Protein AF-A0A5E7CAQ9-F1 (afdb_monomer)

Sequence (188 aa):
MKFDLDNFKKPAPTADTTSPYQTSVAQKLHAKILKEYQQISLVILKRSVLTTKERQIVARQIALSCGVSPSTLTPRRQPGLVALIDTLNDDLELQWKSTSAKKSHSGRKNTKKELMEENTLLKTENERLSNLQLAGAMTAAIESMLTEEARLQASTIRQLKSEISRLNKVIDNQAELQQRMLYNINKP

pLDDT: mean 85.69, std 11.89, range [47.34, 97.19]

Secondary structure (DSSP, 8-state):
----GGG--PPP-------S--SHHHHHHHHHHHHHHHHHHHHHHTT----GGGSS--HHHHHHHTT--GGGSSTTT-HHHHHHHHHHHHHHHHHHHHHHHTT--TTPPPPHHHHHHHHHHHHHHHHHHHHHHHHHHHHHHHHHHHHHHHHHHHHHHHHHHHHHHHHHHHHHHHHHHHHHHHHHHT--

Foldseek 3Di:
DDDDPVPDDDPDPDPPDVDPDPDPLVVQLQVLLVVLLVVLLVVLVVVDDDDLVSLADDLCVSCVVSVHHSVCSDCVNCVPSVVVRVVSSVVSVLSNVLSVLVPPPPPDDDDPVSVVVVVVSVVVVVVVVVVVVVVVVVVVVVVVVVVVVVVVVVVVVVVVVVVVVVVVVVVVVVVVVVVVVVVVVPDD

Solvent-accessible surface area (backbone atoms only — not comparable to full-atom values): 10994 Å² total; per-residue (Å²): 135,88,83,64,72,93,75,63,73,75,76,74,82,74,74,88,62,92,50,96,49,86,47,73,66,51,42,54,52,50,57,49,52,55,52,50,53,54,52,40,50,53,44,49,75,70,64,58,93,68,54,77,72,66,56,42,78,51,56,58,58,54,24,52,77,71,77,40,62,47,79,60,60,29,64,90,71,31,42,71,62,44,54,49,44,53,55,51,33,55,50,39,50,50,53,43,50,59,57,56,58,74,62,62,59,90,88,66,81,77,51,76,66,55,51,51,54,51,50,52,54,53,48,55,49,50,52,51,52,52,52,51,51,51,51,52,54,51,51,52,50,52,53,52,51,53,55,52,51,52,51,51,52,55,49,52,54,51,50,52,53,53,48,52,55,52,50,51,54,52,51,54,54,51,52,52,51,51,52,52,51,52,52,64,70,70,55,130

Structure (mmCIF, N/CA/C/O backbone):
data_AF-A0A5E7CAQ9-F1
#
_entry.id   AF-A0A5E7CAQ9-F1
#
loop_
_atom_site.group_PDB
_atom_site.id
_atom_site.type_symbol
_atom_site.label_atom_id
_atom_site.label_alt_id
_atom_site.label_comp_id
_atom_site.label_asym_id
_atom_site.label_entity_id
_atom_site.label_seq_id
_atom_site.pdbx_PDB_ins_code
_atom_site.Cartn_x
_atom_site.Cartn_y
_atom_site.Cartn_z
_atom_site.occupancy
_atom_site.B_iso_or_equiv
_atom_site.auth_seq_id
_atom_site.auth_comp_id
_atom_site.auth_asym_id
_atom_site.auth_atom_id
_atom_site.pdbx_PDB_model_num
ATOM 1 N N . MET A 1 1 ? 42.697 -25.731 5.115 1.00 48.44 1 MET A N 1
ATOM 2 C CA . MET A 1 1 ? 41.919 -25.697 3.858 1.00 48.44 1 MET A CA 1
ATOM 3 C C . MET A 1 1 ? 42.209 -24.373 3.172 1.00 48.44 1 MET A C 1
ATOM 5 O O . MET A 1 1 ? 42.022 -23.346 3.812 1.00 48.44 1 MET A O 1
ATOM 9 N N . LYS A 1 2 ? 42.770 -24.391 1.956 1.00 54.34 2 LYS A N 1
ATOM 10 C CA . LYS A 1 2 ? 43.055 -23.172 1.184 1.00 54.34 2 LYS A CA 1
ATOM 11 C C . LYS A 1 2 ? 41.769 -22.751 0.477 1.00 54.34 2 LYS A C 1
ATOM 13 O O . LYS A 1 2 ? 41.154 -23.566 -0.198 1.00 54.34 2 LYS A O 1
ATOM 18 N N . PHE A 1 3 ? 41.334 -21.524 0.723 1.00 66.06 3 PHE A N 1
ATOM 19 C CA . PHE A 1 3 ? 40.180 -20.933 0.060 1.00 66.06 3 PHE A CA 1
ATOM 20 C C . PHE A 1 3 ? 40.646 -20.371 -1.288 1.00 66.06 3 PHE A C 1
ATOM 22 O O . PHE A 1 3 ? 41.476 -19.464 -1.302 1.00 66.06 3 PHE A O 1
ATOM 29 N N . ASP A 1 4 ? 40.156 -20.934 -2.395 1.00 76.44 4 ASP A N 1
ATOM 30 C CA . ASP A 1 4 ? 40.477 -20.474 -3.751 1.00 76.44 4 ASP A CA 1
ATOM 31 C C . ASP A 1 4 ? 39.573 -19.307 -4.154 1.00 76.44 4 ASP A C 1
ATOM 33 O O . ASP A 1 4 ? 38.360 -19.458 -4.319 1.00 76.44 4 ASP A O 1
ATOM 37 N N . LEU A 1 5 ? 40.188 -18.139 -4.341 1.00 68.00 5 LEU A N 1
ATOM 38 C CA . LEU A 1 5 ? 39.525 -16.916 -4.802 1.00 68.00 5 LEU A CA 1
ATOM 39 C C . LEU A 1 5 ? 39.016 -17.035 -6.246 1.00 68.00 5 LEU A C 1
ATOM 41 O O . LEU A 1 5 ? 37.993 -16.438 -6.575 1.00 68.00 5 LEU A O 1
ATOM 45 N N . ASP A 1 6 ? 39.664 -17.856 -7.075 1.00 75.44 6 ASP A N 1
ATOM 46 C CA . ASP A 1 6 ? 39.315 -18.020 -8.493 1.00 75.44 6 ASP A CA 1
ATOM 47 C C . ASP A 1 6 ? 37.977 -18.746 -8.705 1.00 75.44 6 ASP A C 1
ATOM 49 O O . ASP A 1 6 ? 37.323 -18.574 -9.733 1.00 75.44 6 ASP A O 1
ATOM 53 N N . ASN A 1 7 ? 37.513 -19.502 -7.704 1.00 70.19 7 ASN A N 1
ATOM 54 C CA . ASN A 1 7 ? 36.204 -20.161 -7.715 1.00 70.19 7 ASN A CA 1
ATOM 55 C C . ASN A 1 7 ? 35.115 -19.367 -6.978 1.00 70.19 7 ASN A C 1
ATOM 57 O O . ASN A 1 7 ? 33.972 -19.828 -6.871 1.00 70.19 7 ASN A O 1
ATOM 61 N N . PHE A 1 8 ? 35.424 -18.166 -6.480 1.00 73.12 8 PHE A N 1
ATOM 62 C CA . PHE A 1 8 ? 34.445 -17.328 -5.801 1.00 73.12 8 PHE A CA 1
ATOM 63 C C . PHE A 1 8 ? 33.520 -16.642 -6.815 1.00 73.12 8 PHE A C 1
ATOM 65 O O . PHE A 1 8 ? 33.748 -15.519 -7.267 1.00 73.12 8 PHE A O 1
ATOM 72 N N . LYS A 1 9 ? 32.424 -17.317 -7.173 1.00 73.62 9 LYS A N 1
ATOM 73 C CA . LYS A 1 9 ? 31.344 -16.699 -7.948 1.00 73.62 9 LYS A CA 1
ATOM 74 C C . LYS A 1 9 ? 30.605 -15.698 -7.064 1.00 73.62 9 LYS A C 1
ATOM 76 O O . LYS A 1 9 ? 29.915 -16.090 -6.124 1.00 73.62 9 LYS A O 1
ATOM 81 N N . LYS A 1 10 ? 30.721 -14.403 -7.383 1.00 67.94 10 LYS A N 1
ATOM 82 C CA . LYS A 1 10 ? 29.849 -13.378 -6.793 1.00 67.94 10 LYS A CA 1
ATOM 83 C C . LYS A 1 10 ? 28.390 -13.778 -7.063 1.00 67.94 10 LYS A C 1
ATOM 85 O O . LYS A 1 10 ? 28.072 -14.081 -8.217 1.00 67.94 10 LYS A O 1
ATOM 90 N N . PRO A 1 11 ? 27.511 -13.814 -6.044 1.00 70.50 11 PRO A N 1
ATOM 91 C CA . PRO A 1 11 ? 26.095 -14.052 -6.281 1.00 70.50 11 PRO A CA 1
ATOM 92 C C . PRO A 1 11 ? 25.572 -12.973 -7.231 1.00 70.50 11 PRO A C 1
ATOM 94 O O . PRO A 1 11 ? 25.958 -11.806 -7.119 1.00 70.50 11 PRO A O 1
ATOM 97 N N . ALA A 1 12 ? 24.747 -13.381 -8.196 1.00 65.50 12 ALA A N 1
ATOM 98 C CA . ALA A 1 12 ? 24.152 -12.462 -9.156 1.00 65.50 12 ALA A CA 1
ATOM 99 C C . ALA A 1 12 ? 23.441 -11.319 -8.407 1.00 65.50 12 ALA A C 1
ATOM 101 O O . ALA A 1 12 ? 22.810 -11.588 -7.378 1.00 65.50 12 ALA A O 1
ATOM 102 N N . PRO A 1 13 ? 23.541 -10.065 -8.886 1.00 57.78 13 PRO A N 1
ATOM 103 C CA . PRO A 1 13 ? 22.819 -8.955 -8.286 1.00 57.78 13 PRO A CA 1
ATOM 104 C C . PRO A 1 13 ? 21.330 -9.300 -8.301 1.00 57.78 13 PRO A C 1
ATOM 106 O O . PRO A 1 13 ? 20.736 -9.522 -9.357 1.00 57.78 13 PRO A O 1
ATOM 109 N N . THR A 1 14 ? 20.749 -9.446 -7.112 1.00 58.47 14 THR A N 1
ATOM 110 C CA . THR A 1 14 ? 19.320 -9.697 -6.944 1.00 58.47 14 THR A CA 1
ATOM 111 C C . THR A 1 14 ? 18.569 -8.541 -7.581 1.00 58.47 14 THR A C 1
ATOM 113 O O . THR A 1 14 ? 18.800 -7.399 -7.192 1.00 58.47 14 THR A O 1
ATOM 116 N N . ALA A 1 15 ? 17.718 -8.851 -8.564 1.00 53.09 15 ALA A N 1
ATOM 117 C CA . ALA A 1 15 ? 16.888 -7.888 -9.276 1.00 53.09 15 ALA A CA 1
ATOM 118 C C . ALA A 1 15 ? 16.257 -6.894 -8.295 1.00 53.09 15 ALA A C 1
ATOM 120 O O . ALA A 1 15 ? 15.712 -7.323 -7.272 1.00 53.09 15 ALA A O 1
ATOM 121 N N . ASP A 1 16 ? 16.360 -5.602 -8.620 1.00 47.34 16 ASP A N 1
ATOM 122 C CA . ASP A 1 16 ? 15.828 -4.477 -7.855 1.00 47.34 16 ASP A CA 1
ATOM 123 C C . ASP A 1 16 ? 14.366 -4.732 -7.490 1.00 47.34 16 ASP A C 1
ATOM 125 O O . ASP A 1 16 ? 13.428 -4.460 -8.237 1.00 47.34 16 ASP A O 1
ATOM 129 N N . THR A 1 17 ? 14.172 -5.323 -6.317 1.00 48.81 17 THR A N 1
ATOM 130 C CA . THR A 1 17 ? 12.857 -5.498 -5.737 1.00 48.81 17 THR A CA 1
ATOM 131 C C . THR A 1 17 ? 12.604 -4.181 -5.032 1.00 48.81 17 THR A C 1
ATOM 133 O O . THR A 1 17 ? 13.261 -3.883 -4.040 1.00 48.81 17 THR A O 1
ATOM 136 N N . THR A 1 18 ? 11.647 -3.397 -5.519 1.00 57.62 18 THR A N 1
ATOM 137 C CA . THR A 1 18 ? 11.121 -2.145 -4.931 1.00 57.62 18 THR A CA 1
ATOM 138 C C . THR A 1 18 ? 10.543 -2.310 -3.512 1.00 57.62 18 THR A C 1
ATOM 140 O O . THR A 1 18 ? 9.814 -1.457 -3.013 1.00 57.62 18 THR A O 1
ATOM 143 N N . SER A 1 19 ? 10.858 -3.413 -2.831 1.00 56.16 19 SER A N 1
ATOM 144 C CA . SER A 1 19 ? 10.516 -3.670 -1.444 1.00 56.16 19 SER A CA 1
ATOM 145 C C . SER A 1 19 ? 11.516 -2.948 -0.533 1.00 56.16 19 SER A C 1
ATOM 147 O O . SER A 1 19 ? 12.716 -3.215 -0.624 1.00 56.16 19 SER A O 1
ATOM 149 N N . PRO A 1 20 ? 11.051 -2.133 0.432 1.00 64.25 20 PRO A N 1
ATOM 150 C CA . PRO A 1 20 ? 11.920 -1.533 1.449 1.00 64.25 20 PRO A CA 1
ATOM 151 C C . PRO A 1 20 ? 12.627 -2.587 2.326 1.00 64.25 20 PRO A C 1
ATOM 153 O O . PRO A 1 20 ? 13.557 -2.273 3.066 1.00 64.25 20 PRO A O 1
ATOM 156 N N . TYR A 1 21 ? 12.218 -3.857 2.230 1.00 74.50 21 TYR A N 1
ATOM 157 C CA . TYR A 1 21 ? 12.845 -4.998 2.886 1.00 74.50 21 TYR A CA 1
ATOM 158 C C . TYR A 1 21 ? 13.754 -5.755 1.908 1.00 74.50 21 TYR A C 1
ATOM 160 O O . TYR A 1 21 ? 13.269 -6.455 1.015 1.00 74.50 21 TYR A O 1
ATOM 168 N N . GLN A 1 22 ? 15.070 -5.632 2.106 1.00 73.19 22 GLN A N 1
ATOM 169 C CA . GLN A 1 22 ? 16.099 -6.217 1.231 1.00 73.19 22 GLN A CA 1
ATOM 170 C C . GLN A 1 22 ? 16.382 -7.704 1.503 1.00 73.19 22 GLN A C 1
ATOM 172 O O . GLN A 1 22 ? 16.918 -8.403 0.650 1.00 73.19 22 GLN A O 1
ATOM 177 N N . THR A 1 23 ? 16.035 -8.217 2.688 1.00 83.00 23 THR A N 1
ATOM 178 C CA . THR A 1 23 ? 16.287 -9.627 3.028 1.00 83.00 23 THR A CA 1
ATOM 179 C C . THR A 1 23 ? 15.073 -10.496 2.719 1.00 83.00 23 THR A C 1
ATOM 181 O O . THR A 1 23 ? 13.941 -10.126 3.033 1.00 83.00 23 THR A O 1
ATOM 184 N N . SER A 1 24 ? 15.308 -11.701 2.185 1.00 84.56 24 SER A N 1
ATOM 185 C CA . SER A 1 24 ? 14.252 -12.695 1.918 1.00 84.56 24 SER A CA 1
ATOM 186 C C . SER A 1 24 ? 13.385 -12.976 3.156 1.00 84.56 24 SER A C 1
ATOM 188 O O . SER A 1 24 ? 12.163 -13.089 3.068 1.00 84.56 24 SER A O 1
ATOM 190 N N . VAL A 1 25 ? 14.005 -13.006 4.341 1.00 86.94 25 VAL A N 1
ATOM 191 C CA . VAL A 1 25 ? 13.301 -13.198 5.615 1.00 86.94 25 VAL A CA 1
ATOM 192 C C . VAL A 1 25 ? 12.369 -12.025 5.922 1.00 86.94 25 VAL A C 1
ATOM 194 O O . VAL A 1 25 ? 11.216 -12.249 6.287 1.00 86.94 25 VAL A O 1
ATOM 197 N N . ALA A 1 26 ? 12.833 -10.784 5.758 1.00 86.94 26 ALA A N 1
ATOM 198 C CA . ALA A 1 26 ? 12.010 -9.607 6.016 1.00 86.94 26 ALA A CA 1
ATOM 199 C C . ALA A 1 26 ? 10.852 -9.485 5.013 1.00 86.94 26 ALA A C 1
ATOM 201 O O . ALA A 1 26 ? 9.738 -9.172 5.421 1.00 86.94 26 ALA A O 1
ATOM 202 N N . GLN A 1 27 ? 11.067 -9.835 3.741 1.00 88.62 27 GLN A N 1
ATOM 203 C CA . GLN A 1 27 ? 9.995 -9.910 2.739 1.00 88.62 27 GLN A CA 1
ATOM 204 C C . GLN A 1 27 ? 8.936 -10.958 3.110 1.00 88.62 27 GLN A C 1
ATOM 206 O O . GLN A 1 27 ? 7.737 -10.682 3.049 1.00 88.62 27 GLN A O 1
ATOM 211 N N . LYS A 1 28 ? 9.364 -12.146 3.565 1.00 90.62 28 LYS A N 1
ATOM 212 C CA . LYS A 1 28 ? 8.455 -13.206 4.029 1.00 90.62 28 LYS A CA 1
ATOM 213 C C . LYS A 1 28 ? 7.633 -12.761 5.243 1.00 90.62 28 LYS A C 1
ATOM 215 O O . LYS A 1 28 ? 6.427 -13.000 5.288 1.00 90.62 28 LYS A O 1
ATOM 220 N N . LEU A 1 29 ? 8.272 -12.104 6.214 1.00 91.50 29 LEU A N 1
ATOM 221 C CA . LEU A 1 29 ? 7.597 -11.551 7.392 1.00 91.50 29 LEU A CA 1
ATOM 222 C C . LEU A 1 29 ? 6.590 -10.467 6.994 1.00 91.50 29 LEU A C 1
ATOM 224 O O . LEU A 1 29 ? 5.444 -10.529 7.427 1.00 91.50 29 LEU A O 1
ATOM 228 N N . HIS A 1 30 ? 6.983 -9.537 6.124 1.00 92.94 30 HIS A N 1
ATOM 229 C CA . HIS A 1 30 ? 6.116 -8.479 5.613 1.00 92.94 30 HIS A CA 1
ATOM 230 C C . HIS A 1 30 ? 4.853 -9.035 4.938 1.00 92.94 30 HIS A C 1
ATOM 232 O O . HIS A 1 30 ? 3.737 -8.684 5.316 1.00 92.94 30 HIS A O 1
ATOM 238 N N . ALA A 1 31 ? 5.013 -9.968 3.995 1.00 91.12 31 ALA A N 1
ATOM 239 C CA . ALA A 1 31 ? 3.884 -10.588 3.304 1.00 91.12 31 ALA A CA 1
ATOM 240 C C . ALA A 1 31 ? 2.929 -11.298 4.279 1.00 91.12 31 ALA A C 1
ATOM 242 O O . ALA A 1 31 ? 1.707 -11.236 4.125 1.00 91.12 31 ALA A O 1
ATOM 243 N N . LYS A 1 32 ? 3.475 -11.951 5.312 1.00 93.44 32 LYS A N 1
ATOM 244 C CA . LYS A 1 32 ? 2.670 -12.620 6.337 1.00 93.44 32 LYS A CA 1
ATOM 245 C C . LYS A 1 32 ? 1.911 -11.626 7.222 1.00 93.44 32 LYS A C 1
ATOM 247 O O . LYS A 1 32 ? 0.750 -11.892 7.515 1.00 93.44 32 LYS A O 1
ATOM 252 N N . ILE A 1 33 ? 2.519 -10.495 7.594 1.00 94.19 33 ILE A N 1
ATOM 253 C CA . ILE A 1 33 ? 1.859 -9.415 8.352 1.00 94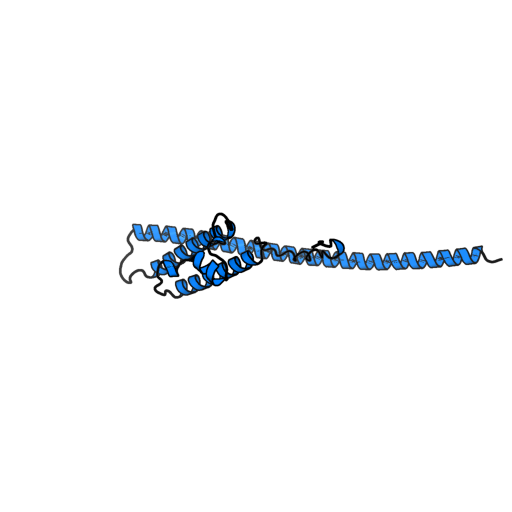.19 33 ILE A CA 1
ATOM 254 C C . ILE A 1 33 ? 0.640 -8.894 7.585 1.00 94.19 33 ILE A C 1
ATOM 256 O O . ILE A 1 33 ? -0.455 -8.857 8.139 1.00 94.19 33 ILE A O 1
ATOM 260 N N . LEU A 1 34 ? 0.804 -8.574 6.296 1.00 93.50 34 LEU A N 1
ATOM 261 C CA . LEU A 1 34 ? -0.299 -8.087 5.460 1.00 93.50 34 LEU A CA 1
ATOM 262 C C . LEU A 1 34 ? -1.424 -9.119 5.318 1.00 93.50 34 LEU A C 1
ATOM 264 O O . LEU A 1 34 ? -2.602 -8.772 5.386 1.00 93.50 34 LEU A O 1
ATOM 268 N N . LYS A 1 35 ? -1.071 -10.399 5.158 1.00 93.25 35 LYS A N 1
ATOM 269 C CA . LYS A 1 35 ? -2.056 -11.484 5.084 1.00 93.25 35 LYS A CA 1
ATOM 270 C C . LYS A 1 35 ? -2.850 -11.624 6.385 1.00 93.25 35 LYS A C 1
ATOM 272 O O . LYS A 1 35 ? -4.063 -11.806 6.332 1.00 93.25 35 LYS A O 1
ATOM 277 N N . GLU A 1 36 ? -2.183 -11.546 7.534 1.00 93.31 36 GLU A N 1
ATOM 278 C CA . GLU A 1 36 ? -2.844 -11.634 8.840 1.00 93.31 36 GLU A CA 1
ATOM 279 C C . GLU A 1 36 ? -3.782 -10.441 9.065 1.00 93.31 36 GLU A C 1
ATOM 281 O O . GLU A 1 36 ? -4.932 -10.625 9.452 1.00 93.31 36 GLU A O 1
ATOM 286 N N . TYR A 1 37 ? -3.328 -9.231 8.726 1.00 94.06 37 TYR A N 1
ATOM 287 C CA . TYR A 1 37 ? -4.144 -8.019 8.776 1.00 94.06 37 TYR A CA 1
ATOM 288 C C . TYR A 1 37 ? -5.441 -8.165 7.966 1.00 94.06 37 TYR A C 1
ATOM 290 O O . TYR A 1 37 ? -6.530 -7.926 8.488 1.00 94.06 37 TYR A O 1
ATO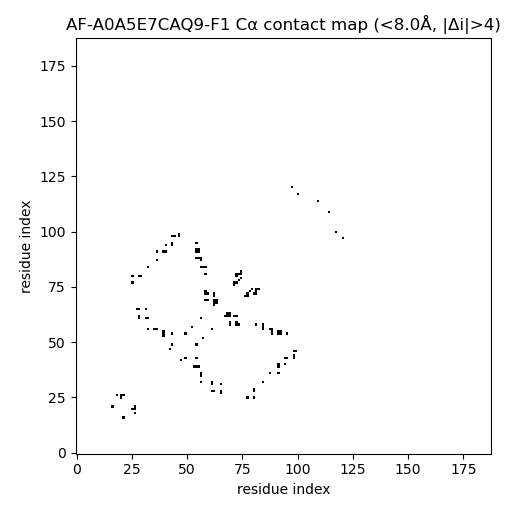M 298 N N . GLN A 1 38 ? -5.346 -8.630 6.715 1.00 92.25 38 GLN A N 1
ATOM 299 C CA . GLN A 1 38 ? -6.520 -8.861 5.867 1.00 92.25 38 GLN A CA 1
ATOM 300 C C . GLN A 1 38 ? -7.478 -9.888 6.481 1.00 92.25 38 GLN A C 1
ATOM 302 O O . GLN A 1 38 ? -8.693 -9.699 6.450 1.00 92.25 38 GLN A O 1
ATOM 307 N N . GLN A 1 39 ? -6.948 -10.970 7.055 1.00 91.56 39 GLN A N 1
ATOM 308 C CA . GLN A 1 39 ? -7.765 -11.997 7.700 1.00 91.56 39 GLN A CA 1
ATOM 309 C C . GLN A 1 39 ? -8.522 -11.440 8.907 1.00 91.56 39 GLN A C 1
ATOM 311 O O . GLN A 1 39 ? -9.736 -11.623 8.985 1.00 91.56 39 GLN A O 1
ATOM 316 N N . ILE A 1 40 ? -7.843 -10.726 9.808 1.00 91.00 40 ILE A N 1
ATOM 317 C CA . ILE A 1 40 ? -8.481 -10.140 10.993 1.00 91.00 40 ILE A CA 1
ATOM 318 C C . ILE A 1 40 ? -9.515 -9.091 10.572 1.00 91.00 40 ILE A C 1
ATOM 320 O O . ILE A 1 40 ? -10.652 -9.141 11.042 1.00 91.00 40 ILE A O 1
ATOM 324 N N . SER A 1 41 ? -9.176 -8.205 9.630 1.00 90.56 41 SER A N 1
ATOM 325 C CA . SER A 1 41 ? -10.097 -7.186 9.109 1.00 90.56 41 SER A CA 1
ATOM 326 C C . SER A 1 41 ? -11.387 -7.811 8.558 1.00 90.56 41 SER A C 1
ATOM 328 O O . SER A 1 41 ? -12.491 -7.391 8.912 1.00 90.56 41 SER A O 1
ATOM 330 N N . LEU A 1 42 ? -11.287 -8.903 7.789 1.00 88.56 42 LEU A N 1
ATOM 331 C CA . LEU A 1 42 ? -12.460 -9.635 7.300 1.00 88.56 42 LEU A CA 1
ATOM 332 C C . LEU A 1 42 ? -13.319 -10.216 8.432 1.00 88.56 42 LEU A C 1
ATOM 334 O O . LEU A 1 42 ? -14.546 -10.231 8.318 1.00 88.56 42 LEU A O 1
ATOM 338 N N . VAL A 1 43 ? -12.714 -10.702 9.519 1.00 87.62 43 VAL A N 1
ATOM 339 C CA . VAL A 1 43 ? -13.470 -11.239 10.663 1.00 87.62 43 VAL A CA 1
ATOM 340 C C . VAL A 1 43 ? -14.146 -10.119 11.461 1.00 87.62 43 VAL A C 1
ATOM 342 O O . VAL A 1 43 ? -15.300 -10.276 11.870 1.00 87.62 43 VAL A O 1
ATOM 345 N N . ILE A 1 44 ? -13.489 -8.963 11.610 1.00 86.56 44 ILE A N 1
ATOM 346 C CA .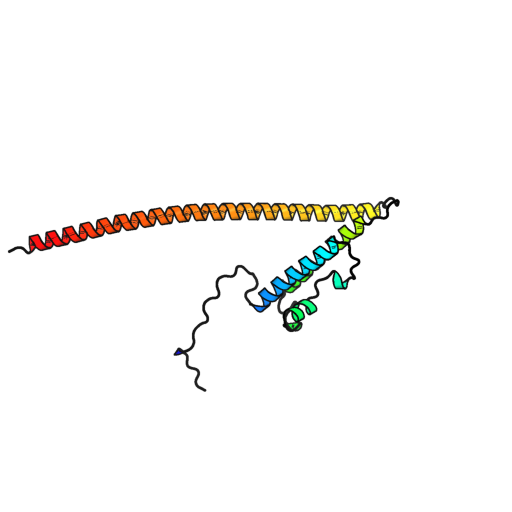 ILE A 1 44 ? -14.085 -7.757 12.206 1.00 86.56 44 ILE A CA 1
ATOM 347 C C . ILE A 1 44 ? -15.317 -7.324 11.401 1.00 86.56 44 ILE A C 1
ATOM 349 O O . ILE A 1 44 ? -16.391 -7.134 11.976 1.00 86.56 44 ILE A O 1
ATOM 353 N N . LEU A 1 45 ? -15.206 -7.254 10.070 1.00 83.94 45 LEU A N 1
ATOM 354 C CA . LEU A 1 45 ? -16.318 -6.896 9.181 1.00 83.94 45 LEU A CA 1
ATOM 355 C C . LEU A 1 45 ? -17.488 -7.886 9.268 1.00 83.94 45 LEU A C 1
ATOM 357 O O . LEU A 1 45 ? -18.649 -7.475 9.228 1.00 83.94 45 LEU A O 1
ATOM 361 N N . LYS A 1 46 ? -17.201 -9.180 9.462 1.00 83.50 46 LYS A N 1
A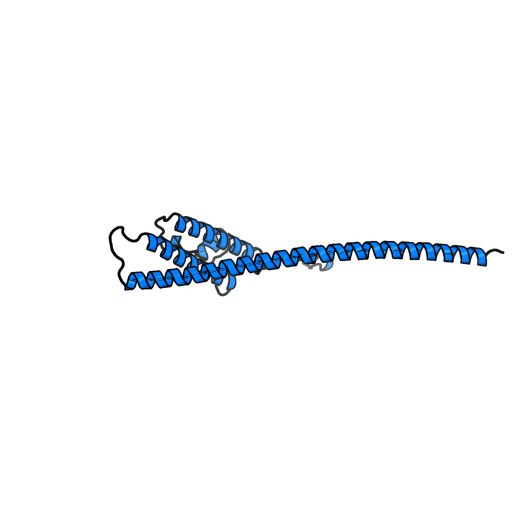TOM 362 C CA . LYS A 1 46 ? -18.208 -10.230 9.709 1.00 83.50 46 LYS A CA 1
ATOM 363 C C . LYS A 1 46 ? -18.872 -10.142 11.091 1.00 83.50 46 LYS A C 1
ATOM 365 O O . LYS A 1 46 ? -19.785 -10.915 11.372 1.00 83.50 46 LYS A O 1
ATOM 370 N N . ARG A 1 47 ? -18.474 -9.184 11.940 1.00 70.88 47 ARG A N 1
ATOM 371 C CA . ARG A 1 47 ? -19.049 -8.889 13.269 1.00 70.88 47 ARG A CA 1
ATOM 372 C C . ARG A 1 47 ? -18.984 -10.047 14.270 1.00 70.88 47 ARG A C 1
ATOM 374 O O . ARG A 1 47 ? -19.780 -10.081 15.218 1.00 70.88 47 ARG A O 1
ATOM 381 N N . SER A 1 48 ? -18.046 -10.973 14.085 1.00 74.12 48 SER A N 1
ATOM 382 C CA . SER A 1 48 ? -17.803 -12.071 15.022 1.00 74.12 48 SER A CA 1
ATOM 383 C C . SER A 1 48 ? -17.340 -11.537 16.383 1.00 74.12 48 SER A C 1
ATOM 385 O O . SER A 1 48 ? -16.689 -10.495 16.471 1.00 74.12 48 SER A O 1
ATOM 387 N N . VAL A 1 49 ? -17.688 -12.235 17.467 1.00 76.50 49 VAL A N 1
ATOM 388 C CA . VAL A 1 49 ? -17.189 -11.900 18.808 1.00 76.50 49 VAL A CA 1
ATOM 389 C C . VAL A 1 49 ? -15.730 -12.338 18.886 1.00 76.50 49 VAL A C 1
ATOM 391 O O . VAL A 1 49 ? -15.450 -13.520 19.037 1.00 76.50 49 VAL A O 1
ATOM 394 N N . LEU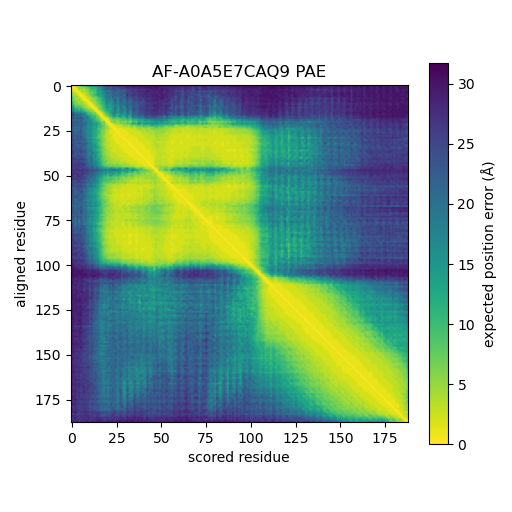 A 1 50 ? -14.814 -11.383 18.735 1.00 79.50 50 LEU A N 1
ATOM 395 C CA . LEU A 1 50 ? -13.372 -11.601 18.848 1.00 79.50 50 LEU A CA 1
ATOM 396 C C . LEU A 1 50 ? -12.885 -11.209 20.243 1.00 79.50 50 LEU A C 1
ATOM 398 O O . LEU A 1 50 ? -13.352 -10.213 20.795 1.00 79.50 50 LEU A O 1
ATOM 402 N N . THR A 1 51 ? -11.913 -11.920 20.796 1.00 82.62 51 THR A N 1
ATOM 403 C CA . THR A 1 51 ? -11.150 -11.497 21.982 1.00 82.62 51 THR A CA 1
ATOM 404 C C . THR A 1 51 ? -10.050 -10.500 21.602 1.00 82.62 51 THR A C 1
ATOM 406 O O . THR A 1 51 ? -9.668 -10.406 20.440 1.00 82.62 51 THR A O 1
ATOM 409 N N . THR A 1 52 ? -9.492 -9.754 22.564 1.00 79.50 52 THR A N 1
ATOM 410 C CA . THR A 1 52 ? -8.441 -8.747 22.293 1.00 79.50 52 THR A CA 1
ATOM 411 C C . THR A 1 52 ? -7.246 -9.320 21.527 1.00 79.50 52 THR A C 1
ATOM 413 O O . THR A 1 52 ? -6.722 -8.669 20.631 1.00 79.50 52 THR A O 1
ATOM 416 N N . LYS A 1 53 ? -6.844 -10.562 21.828 1.00 81.31 53 LYS A N 1
ATOM 417 C CA . LYS A 1 53 ? -5.711 -11.223 21.161 1.00 81.31 53 LYS A CA 1
ATOM 418 C C . LYS A 1 53 ? -6.010 -11.638 19.721 1.00 81.31 53 LYS A C 1
ATOM 420 O O . LYS A 1 53 ? -5.085 -11.731 18.932 1.00 81.31 53 LYS A O 1
ATOM 425 N N . GLU A 1 54 ? -7.272 -11.891 19.385 1.00 84.06 54 GLU A N 1
ATOM 426 C CA . GLU A 1 54 ? -7.685 -12.284 18.029 1.00 84.06 54 GLU A CA 1
ATOM 427 C C . GLU A 1 54 ? -7.906 -11.071 17.115 1.00 84.06 54 GLU A C 1
ATOM 429 O O . GLU A 1 54 ? -8.003 -11.220 15.901 1.00 84.06 54 GLU A O 1
ATOM 434 N N . ARG A 1 55 ? -7.985 -9.866 17.692 1.00 86.00 55 ARG A N 1
ATOM 435 C CA . ARG A 1 55 ? -8.113 -8.599 16.957 1.00 86.00 55 ARG A CA 1
ATOM 436 C C . ARG A 1 55 ? -6.766 -7.972 16.603 1.00 86.00 55 ARG A C 1
ATOM 438 O O . ARG A 1 55 ? -6.748 -6.973 15.896 1.00 86.00 55 ARG A O 1
ATOM 445 N N . GLN A 1 56 ? -5.664 -8.516 17.114 1.00 91.81 56 GLN A N 1
ATOM 446 C CA . GLN A 1 56 ? -4.337 -7.923 16.991 1.00 91.81 56 GLN A CA 1
ATOM 447 C C . GLN A 1 56 ? -3.359 -8.879 16.318 1.00 91.81 56 GLN A C 1
ATOM 449 O O . GLN A 1 56 ? -3.334 -10.081 16.574 1.00 91.81 56 GLN A O 1
ATOM 454 N N . ILE A 1 57 ? -2.487 -8.309 15.502 1.00 93.00 57 ILE A N 1
ATOM 455 C CA . ILE A 1 57 ? -1.332 -8.972 14.921 1.00 93.00 57 ILE A CA 1
ATOM 456 C C . ILE A 1 57 ? -0.258 -9.072 16.003 1.00 93.00 57 ILE A C 1
ATOM 458 O O . ILE A 1 57 ? 0.301 -8.071 16.457 1.00 93.00 57 ILE A O 1
ATOM 462 N N . VAL A 1 58 ? 0.066 -10.300 16.402 1.00 92.56 58 VAL A N 1
ATOM 463 C CA . VAL A 1 58 ? 1.094 -10.566 17.412 1.00 92.56 58 VAL A CA 1
ATOM 464 C C . VAL A 1 58 ? 2.409 -10.933 16.728 1.00 92.56 58 VAL A C 1
ATOM 466 O O . VAL A 1 58 ? 2.543 -12.017 16.156 1.00 92.56 58 VAL A O 1
ATOM 469 N N . ALA A 1 59 ? 3.431 -10.081 16.862 1.00 91.50 59 ALA A N 1
ATOM 470 C CA . ALA A 1 59 ? 4.755 -10.284 16.257 1.00 91.50 59 ALA A CA 1
ATOM 471 C C . ALA A 1 59 ? 5.342 -11.685 16.531 1.00 91.50 59 ALA A C 1
ATOM 473 O O . ALA A 1 59 ? 5.859 -12.352 15.633 1.00 91.50 59 ALA A O 1
ATOM 474 N N . ARG A 1 60 ? 5.192 -12.193 17.761 1.00 92.19 60 ARG A N 1
ATOM 475 C CA . ARG A 1 60 ? 5.637 -13.547 18.123 1.00 92.19 60 ARG A CA 1
ATOM 476 C C . ARG A 1 60 ? 4.979 -14.633 17.263 1.00 92.19 60 ARG A C 1
ATOM 478 O O . ARG A 1 60 ? 5.670 -15.554 16.839 1.00 92.19 60 ARG A O 1
ATOM 485 N N . GLN A 1 61 ? 3.672 -14.544 17.017 1.00 91.44 61 GLN A N 1
ATOM 486 C CA . GLN A 1 61 ? 2.941 -15.529 16.211 1.00 91.44 61 GLN A CA 1
ATOM 487 C C . GLN A 1 61 ? 3.358 -15.454 14.741 1.00 91.44 61 GLN A C 1
ATOM 489 O O . GLN A 1 61 ? 3.586 -16.490 14.118 1.00 91.44 61 GLN A O 1
ATOM 494 N N . ILE A 1 62 ? 3.559 -14.241 14.220 1.00 93.50 62 ILE A N 1
ATOM 495 C CA . ILE A 1 62 ? 4.071 -14.027 12.863 1.00 93.50 62 ILE A CA 1
ATOM 496 C C . ILE A 1 62 ? 5.445 -14.683 12.693 1.00 93.50 62 ILE A C 1
ATOM 498 O O . ILE A 1 62 ? 5.626 -15.474 11.766 1.00 93.50 62 ILE A O 1
ATOM 502 N N . ALA A 1 63 ? 6.387 -14.425 13.606 1.00 91.88 63 ALA A N 1
ATOM 503 C CA . ALA A 1 63 ? 7.729 -15.003 13.547 1.00 91.88 63 ALA A CA 1
ATOM 504 C C . ALA A 1 63 ? 7.688 -16.540 13.519 1.00 91.88 63 ALA A C 1
ATOM 506 O O . ALA A 1 63 ? 8.266 -17.156 12.619 1.00 91.88 63 ALA A O 1
ATOM 507 N N . LEU A 1 64 ? 6.920 -17.145 14.434 1.00 92.69 64 LEU A N 1
ATOM 508 C CA . LEU A 1 64 ? 6.741 -18.597 14.500 1.00 92.69 64 LEU A CA 1
ATOM 509 C C . LEU A 1 64 ? 6.115 -19.159 13.217 1.00 92.69 64 LEU A C 1
ATOM 511 O O . LEU A 1 64 ? 6.614 -20.144 12.679 1.00 92.69 64 LEU A O 1
ATOM 515 N N . SER A 1 65 ? 5.082 -18.506 12.678 1.00 89.81 65 SER A N 1
ATOM 516 C CA . SER A 1 65 ? 4.418 -18.941 11.441 1.00 89.81 65 SER A CA 1
ATOM 517 C C . SER A 1 65 ? 5.332 -18.886 10.211 1.00 89.81 65 SER A C 1
ATOM 519 O O . SER A 1 65 ? 5.173 -19.666 9.274 1.00 89.81 65 SER A O 1
ATOM 521 N N . CYS A 1 66 ? 6.327 -17.998 10.222 1.00 90.19 66 CYS A N 1
ATOM 522 C CA . CYS A 1 66 ? 7.327 -17.889 9.166 1.00 90.19 66 CYS A CA 1
ATOM 523 C C . CYS A 1 66 ? 8.520 -18.841 9.352 1.00 90.19 66 CYS A C 1
ATOM 525 O O . CYS A 1 66 ? 9.375 -18.889 8.461 1.00 90.19 66 CYS A O 1
ATOM 527 N N . GLY A 1 67 ? 8.577 -19.598 10.454 1.00 89.62 67 GLY A N 1
ATOM 528 C CA . GLY A 1 67 ? 9.696 -20.479 10.800 1.00 89.62 67 GLY A CA 1
ATOM 529 C C . GLY A 1 67 ? 10.930 -19.724 11.302 1.00 89.62 67 GLY A C 1
ATOM 530 O O . GLY A 1 67 ? 12.051 -20.192 11.127 1.00 89.62 67 GLY A O 1
ATOM 531 N N . VAL A 1 68 ? 10.741 -18.533 11.876 1.00 90.75 68 VAL A N 1
ATOM 532 C CA . VAL A 1 68 ? 11.819 -17.648 12.335 1.00 90.75 68 VAL A CA 1
ATOM 533 C C . VAL A 1 68 ? 11.719 -17.461 13.851 1.00 90.75 68 VAL A C 1
ATOM 535 O O . VAL A 1 68 ? 10.629 -17.443 14.423 1.00 90.75 68 VAL A O 1
ATOM 538 N N . SER A 1 69 ? 12.861 -17.301 14.524 1.00 92.00 69 SER A N 1
ATOM 539 C CA . SER A 1 69 ? 12.875 -17.024 15.963 1.00 92.00 69 SER A CA 1
ATOM 540 C C . SER A 1 69 ? 12.156 -15.703 16.289 1.00 92.00 69 SER A C 1
ATOM 542 O O . SER A 1 69 ? 12.388 -14.705 15.598 1.00 92.00 69 SER A O 1
ATOM 544 N N . PRO A 1 70 ? 11.346 -15.634 17.366 1.00 90.94 70 PRO A N 1
ATOM 545 C CA . PRO A 1 70 ? 10.713 -14.391 17.814 1.00 90.94 70 PRO A CA 1
ATOM 546 C C . PRO A 1 70 ? 11.699 -13.244 18.059 1.00 90.94 70 PRO A C 1
ATOM 548 O O . PRO A 1 70 ? 11.336 -12.082 17.910 1.00 90.94 70 PRO A O 1
ATOM 551 N N . SER A 1 71 ? 12.958 -13.552 18.387 1.00 90.25 71 SER A N 1
ATOM 552 C CA . SER A 1 71 ? 13.996 -12.537 18.586 1.00 90.25 71 SER A CA 1
ATOM 553 C C . SER A 1 71 ? 14.331 -11.757 17.309 1.00 90.25 71 SER A C 1
ATOM 555 O O . SER A 1 71 ? 14.829 -10.633 17.405 1.00 90.25 71 SER A O 1
ATOM 557 N N . THR A 1 72 ? 14.033 -12.309 16.127 1.00 86.88 72 THR A N 1
ATOM 558 C CA . THR A 1 72 ? 14.269 -11.672 14.824 1.00 86.88 72 THR A CA 1
ATOM 559 C C . THR A 1 72 ? 13.269 -10.555 14.527 1.00 86.88 72 THR A C 1
ATOM 561 O O . THR A 1 72 ? 13.642 -9.586 13.872 1.00 86.88 72 THR A O 1
ATOM 564 N N . LEU A 1 73 ? 12.036 -10.641 15.039 1.00 89.38 73 LEU A N 1
ATOM 565 C CA . LEU A 1 73 ? 10.994 -9.626 14.855 1.00 89.38 73 LEU A CA 1
ATOM 566 C C . LEU A 1 73 ? 10.848 -8.787 16.132 1.00 89.38 73 LEU A C 1
ATOM 568 O O . LEU A 1 73 ? 9.879 -8.901 16.877 1.00 89.38 73 LEU A O 1
ATOM 572 N N . THR A 1 74 ? 11.869 -7.975 16.402 1.00 91.62 74 THR A N 1
ATOM 573 C CA . THR A 1 74 ? 11.937 -7.063 17.554 1.00 91.62 74 THR A CA 1
ATOM 574 C C . THR A 1 74 ? 12.224 -5.634 17.088 1.00 91.62 74 THR A C 1
ATOM 576 O O . THR A 1 74 ? 12.872 -5.476 16.047 1.00 91.62 74 THR A O 1
ATOM 579 N N . PRO A 1 75 ? 11.835 -4.592 17.857 1.00 91.00 75 PRO A N 1
ATOM 580 C CA . PRO A 1 75 ? 12.080 -3.194 17.484 1.00 91.00 75 PRO A CA 1
ATOM 581 C C . PRO A 1 75 ? 13.553 -2.909 17.167 1.00 91.00 75 PRO A C 1
ATOM 583 O O . PRO A 1 75 ? 13.869 -2.162 16.252 1.00 91.00 75 PRO A O 1
ATOM 586 N N . ARG A 1 76 ? 14.473 -3.571 17.882 1.00 89.88 76 ARG A N 1
ATOM 587 C CA . ARG A 1 76 ? 15.919 -3.424 17.680 1.00 89.88 76 ARG A CA 1
ATOM 588 C C . ARG A 1 76 ? 16.413 -3.994 16.345 1.00 89.88 76 ARG A C 1
ATOM 590 O O . ARG A 1 76 ? 17.367 -3.467 15.789 1.00 89.88 76 ARG A O 1
ATOM 597 N N . ARG A 1 77 ? 15.840 -5.105 15.868 1.00 87.75 77 ARG A N 1
ATOM 598 C CA . ARG A 1 77 ? 16.337 -5.823 14.675 1.00 87.75 77 ARG A CA 1
ATOM 599 C C . ARG A 1 77 ? 15.568 -5.497 13.403 1.00 87.75 77 ARG A C 1
ATOM 601 O O . ARG A 1 77 ? 16.149 -5.545 12.326 1.00 87.75 77 ARG A O 1
ATOM 608 N N . GLN A 1 78 ? 14.272 -5.239 13.523 1.00 89.25 78 GLN A N 1
ATOM 609 C CA . GLN A 1 78 ? 13.363 -4.994 12.404 1.00 89.25 78 GLN A CA 1
ATOM 610 C C . GLN A 1 78 ? 12.403 -3.844 12.758 1.00 89.25 78 GLN A C 1
ATOM 612 O O . GLN A 1 78 ? 11.189 -4.060 12.799 1.00 89.25 78 GLN A O 1
ATOM 617 N N . PRO A 1 79 ? 12.916 -2.628 13.036 1.00 90.12 79 PRO A N 1
ATOM 618 C CA . PRO A 1 79 ? 12.095 -1.506 13.501 1.00 90.12 79 PRO A CA 1
ATOM 619 C C . PRO A 1 79 ? 10.943 -1.191 12.541 1.00 90.12 79 PRO A C 1
ATOM 621 O O . PRO A 1 79 ? 9.816 -1.003 12.985 1.00 90.12 79 PRO A O 1
ATOM 624 N N . GLY A 1 80 ? 11.192 -1.230 11.227 1.00 89.38 80 GLY A N 1
ATOM 625 C CA . GLY A 1 80 ? 10.169 -0.943 10.219 1.00 89.38 80 GLY A CA 1
ATOM 626 C C . GLY A 1 80 ? 9.030 -1.967 10.168 1.00 89.38 80 GLY A C 1
ATOM 627 O O . GLY A 1 80 ? 7.889 -1.589 9.932 1.00 89.38 80 GLY A O 1
ATOM 628 N N . LEU A 1 81 ? 9.302 -3.256 10.410 1.00 91.25 81 LEU A N 1
ATOM 629 C CA . LEU A 1 81 ? 8.239 -4.272 10.461 1.00 91.25 81 LEU A CA 1
ATOM 630 C C . LEU A 1 81 ? 7.423 -4.170 11.748 1.00 91.25 81 LEU A C 1
ATOM 632 O O . LEU A 1 81 ? 6.225 -4.429 11.727 1.00 91.25 81 LEU A O 1
ATOM 636 N N . VAL A 1 82 ? 8.060 -3.804 12.862 1.00 92.88 82 VAL A N 1
ATOM 637 C CA . VAL A 1 82 ? 7.349 -3.622 14.132 1.00 92.88 82 VAL A CA 1
ATOM 638 C C . VAL A 1 82 ? 6.462 -2.381 14.082 1.00 92.88 82 VAL A C 1
ATOM 640 O O . VAL A 1 82 ? 5.283 -2.491 14.388 1.00 92.88 82 VAL A O 1
ATOM 643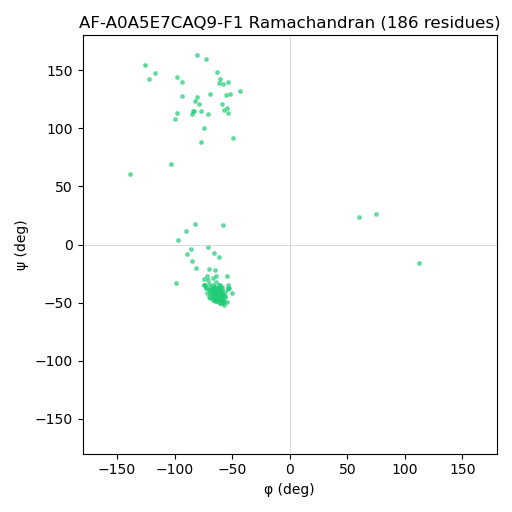 N N . ALA A 1 83 ? 6.971 -1.254 13.579 1.00 92.12 83 ALA A N 1
ATOM 644 C CA . ALA A 1 83 ? 6.167 -0.047 13.388 1.00 92.12 83 ALA A CA 1
ATOM 645 C C . ALA A 1 83 ? 4.964 -0.286 12.457 1.00 92.12 83 ALA A C 1
ATOM 647 O O . ALA A 1 83 ? 3.874 0.232 12.697 1.00 92.12 83 ALA A O 1
ATOM 648 N N . LEU A 1 84 ? 5.136 -1.112 11.416 1.00 93.25 84 LEU A N 1
ATOM 649 C CA . LEU A 1 84 ? 4.030 -1.539 10.561 1.00 93.25 84 LEU A CA 1
ATOM 650 C C . LEU A 1 84 ? 2.980 -2.337 11.346 1.00 93.25 84 LEU A C 1
ATOM 652 O O . LEU A 1 84 ? 1.792 -2.082 11.188 1.00 93.25 84 LEU A O 1
ATOM 656 N N . ILE A 1 85 ? 3.397 -3.287 12.189 1.00 93.81 85 ILE A N 1
ATOM 657 C CA . ILE A 1 85 ? 2.475 -4.057 13.039 1.00 93.81 85 ILE A CA 1
ATOM 658 C C . ILE A 1 85 ? 1.692 -3.128 13.968 1.00 93.81 85 ILE A C 1
ATOM 660 O O . ILE A 1 85 ? 0.479 -3.285 14.070 1.00 93.81 85 ILE A O 1
ATOM 664 N N . ASP A 1 86 ? 2.357 -2.163 14.602 1.00 94.00 86 ASP A N 1
ATOM 665 C CA . ASP A 1 86 ? 1.707 -1.204 15.500 1.00 94.00 86 ASP A CA 1
ATOM 666 C C . ASP A 1 86 ? 0.662 -0.371 14.741 1.00 94.00 86 ASP A C 1
ATOM 668 O O . ASP A 1 86 ? -0.502 -0.332 15.133 1.00 94.00 86 ASP A O 1
ATOM 672 N N . THR A 1 87 ? 1.035 0.163 13.573 1.00 92.94 87 THR A N 1
ATOM 673 C CA . THR A 1 87 ? 0.130 0.941 12.706 1.00 92.94 87 THR A CA 1
ATOM 674 C C . THR A 1 87 ? -1.091 0.124 12.267 1.00 92.94 87 THR A C 1
ATOM 676 O O . THR A 1 87 ? -2.220 0.609 12.286 1.00 92.94 87 THR A O 1
ATOM 679 N N . LEU A 1 88 ? -0.885 -1.135 11.868 1.00 93.75 88 LEU A N 1
ATOM 680 C CA . LEU A 1 88 ? -1.974 -2.017 11.446 1.00 93.75 88 LEU A CA 1
ATOM 681 C C . LEU A 1 88 ? -2.865 -2.431 12.621 1.00 93.75 88 LEU A C 1
ATOM 683 O O . LEU A 1 88 ? -4.069 -2.588 12.441 1.00 93.75 88 LEU A O 1
ATOM 687 N N . ASN A 1 89 ? -2.304 -2.596 13.819 1.00 94.56 89 ASN A N 1
ATOM 688 C CA . ASN A 1 89 ? -3.079 -2.882 15.025 1.00 94.56 89 ASN A CA 1
ATOM 689 C C . ASN A 1 89 ? -3.949 -1.695 15.443 1.00 94.56 89 ASN A C 1
ATOM 691 O O . ASN A 1 89 ? -5.099 -1.908 15.827 1.00 94.56 89 ASN A O 1
ATOM 695 N N . ASP A 1 90 ? -3.439 -0.468 15.324 1.00 91.75 90 ASP A N 1
ATOM 696 C CA . ASP A 1 90 ? -4.228 0.744 15.558 1.00 91.75 90 ASP A CA 1
ATOM 697 C C . ASP A 1 90 ? -5.411 0.830 14.583 1.00 91.75 90 ASP A C 1
ATOM 699 O O . ASP A 1 90 ? -6.542 1.115 14.990 1.00 91.75 90 ASP A O 1
ATOM 703 N N . ASP A 1 91 ? -5.180 0.503 13.308 1.00 90.31 91 ASP A N 1
ATOM 704 C CA . ASP A 1 91 ? -6.237 0.468 12.296 1.00 90.31 91 ASP A CA 1
ATOM 705 C C . ASP A 1 91 ? -7.271 -0.642 12.565 1.00 90.31 91 ASP A C 1
ATOM 707 O O . ASP A 1 91 ? -8.477 -0.399 12.495 1.00 90.31 91 ASP A O 1
ATOM 711 N N . LEU A 1 92 ? -6.839 -1.846 12.960 1.00 92.00 92 LEU A N 1
ATOM 712 C CA . LEU A 1 92 ? -7.751 -2.931 13.354 1.00 92.00 92 LEU A CA 1
ATOM 713 C C . LEU A 1 92 ? -8.603 -2.552 14.576 1.00 92.00 92 LEU A C 1
ATOM 715 O O . LEU A 1 92 ? -9.800 -2.851 14.614 1.00 92.00 92 LEU A O 1
ATOM 719 N N . GLU A 1 93 ? -8.026 -1.860 15.558 1.00 90.69 93 GLU A N 1
ATOM 720 C CA . GLU A 1 93 ? -8.756 -1.374 16.731 1.00 90.69 93 GLU A CA 1
ATOM 721 C C . GLU A 1 93 ? -9.790 -0.303 16.343 1.00 90.69 93 GLU A C 1
ATOM 723 O O . GLU A 1 93 ? -10.926 -0.326 16.831 1.00 90.69 93 GLU A O 1
ATOM 728 N N . LEU A 1 94 ? -9.447 0.602 15.422 1.00 87.19 94 LEU A N 1
ATOM 729 C CA . LEU A 1 94 ? -10.378 1.596 14.884 1.00 87.19 94 LEU A CA 1
ATOM 730 C C . LEU A 1 94 ? -11.530 0.935 14.105 1.00 87.19 94 LEU A C 1
ATOM 732 O O . LEU A 1 94 ? -12.705 1.267 14.314 1.00 87.19 94 LEU A O 1
ATOM 736 N N . GLN A 1 95 ? -11.224 -0.053 13.258 1.00 87.12 95 GLN A N 1
ATOM 737 C CA . GLN A 1 95 ? -12.223 -0.853 12.537 1.00 87.12 95 GLN A CA 1
ATOM 738 C C . GLN A 1 95 ? -13.149 -1.603 13.502 1.00 87.12 95 GLN A C 1
ATOM 740 O O . GLN A 1 95 ? -14.369 -1.649 13.303 1.00 87.12 95 GLN A O 1
ATOM 745 N N . TRP A 1 96 ? -12.602 -2.159 14.582 1.00 87.38 96 TRP A N 1
ATOM 746 C CA . TRP A 1 96 ? -13.396 -2.826 15.604 1.00 87.38 96 TRP A CA 1
ATOM 747 C C . TRP A 1 96 ? -14.322 -1.850 16.340 1.00 87.38 96 TRP A C 1
ATOM 749 O O . TRP A 1 96 ? -15.518 -2.124 16.484 1.00 87.38 96 TRP A O 1
ATOM 759 N N . LYS A 1 97 ? -13.809 -0.696 16.784 1.00 84.75 97 LYS A N 1
ATOM 760 C CA . LYS A 1 97 ? -14.600 0.343 17.466 1.00 84.75 97 LYS A CA 1
ATOM 761 C C . LYS A 1 97 ? -15.736 0.856 16.588 1.00 84.75 97 LYS A C 1
ATOM 763 O O . LYS A 1 97 ? -16.880 0.875 17.029 1.00 84.75 97 LYS A O 1
ATOM 768 N N . SER A 1 98 ? -15.459 1.189 15.330 1.00 80.56 98 SER A N 1
ATOM 769 C CA . SER A 1 98 ? -16.489 1.660 14.394 1.00 80.56 98 SER A CA 1
ATOM 770 C C . SER A 1 98 ? -17.554 0.594 14.099 1.00 80.56 98 SER A C 1
ATOM 772 O O . SER A 1 98 ? -18.749 0.894 14.050 1.00 80.56 98 SER A O 1
ATOM 774 N N . THR A 1 99 ? -17.156 -0.672 13.954 1.00 79.19 99 THR A N 1
ATOM 775 C CA . THR A 1 99 ? -18.090 -1.776 13.681 1.00 79.19 99 THR A CA 1
ATOM 776 C C . THR A 1 99 ? -18.927 -2.142 14.908 1.00 79.19 99 THR A C 1
ATOM 778 O O . THR A 1 99 ? -20.113 -2.454 14.783 1.00 79.19 99 THR A O 1
ATOM 781 N N . SER A 1 100 ? -18.333 -2.088 16.101 1.00 74.56 100 SER A N 1
ATOM 782 C CA . SER A 1 100 ? -19.020 -2.353 17.366 1.00 74.56 100 SER A CA 1
ATOM 783 C C . SER A 1 100 ? -19.939 -1.204 17.795 1.00 74.56 100 SER A C 1
ATOM 785 O O . SER A 1 100 ? -21.034 -1.479 18.277 1.00 74.56 100 SER A O 1
ATOM 787 N N . ALA A 1 101 ? -19.581 0.058 17.532 1.00 65.94 101 ALA A N 1
ATOM 788 C CA . ALA A 1 101 ? -20.439 1.223 17.780 1.00 65.94 101 ALA A CA 1
ATOM 789 C C . ALA A 1 101 ? -21.753 1.170 16.978 1.00 65.94 101 ALA A C 1
ATOM 791 O O . ALA A 1 101 ? -22.820 1.500 17.493 1.00 65.94 101 ALA A O 1
ATOM 792 N N . LYS A 1 102 ? -21.714 0.633 15.750 1.00 63.31 102 LYS A N 1
ATOM 793 C CA . LYS A 1 102 ? -22.908 0.385 14.919 1.00 63.31 102 LYS A CA 1
ATOM 794 C C . LYS A 1 102 ? -23.861 -0.682 15.484 1.00 63.31 102 LYS A C 1
ATOM 796 O O . LYS A 1 102 ? -24.945 -0.855 14.936 1.00 63.31 102 LYS A O 1
ATOM 801 N N . LYS A 1 103 ? -23.497 -1.405 16.556 1.00 63.59 103 LYS A N 1
ATOM 802 C CA . LYS A 1 103 ? -24.422 -2.269 17.322 1.00 63.59 103 LYS A CA 1
ATOM 803 C C . LYS A 1 103 ? -25.247 -1.482 18.356 1.00 63.59 103 LYS A C 1
ATOM 805 O O . LYS A 1 103 ? -25.766 -2.102 19.287 1.00 63.59 103 LYS A O 1
ATOM 810 N N . SER A 1 104 ? -25.351 -0.151 18.250 1.00 56.50 104 SER A N 1
ATOM 811 C CA . SER A 1 104 ? -26.107 0.637 19.227 1.00 56.50 104 SER A CA 1
ATOM 812 C C . SER A 1 104 ? -27.515 0.061 19.409 1.00 56.50 104 SER A C 1
ATOM 814 O O . SER A 1 104 ? -28.211 -0.320 18.465 1.00 56.50 104 SER A O 1
ATOM 816 N N . HIS A 1 105 ? -27.843 -0.137 20.683 1.00 54.38 105 HIS A N 1
ATOM 817 C CA . HIS A 1 105 ? -29.023 -0.837 21.154 1.00 54.38 105 HIS A CA 1
ATOM 818 C C . HIS A 1 105 ? -30.275 -0.220 20.535 1.00 54.38 105 HIS A C 1
ATOM 820 O O . HIS A 1 105 ? -30.572 0.950 20.786 1.00 54.38 105 HIS A O 1
ATOM 826 N N . SER A 1 106 ? -31.021 -1.004 19.751 1.00 53.59 106 SER A N 1
ATOM 827 C CA . SER A 1 106 ? -32.294 -0.554 19.194 1.00 53.59 106 SER A CA 1
ATOM 828 C C . SER A 1 106 ? -33.187 -0.044 20.332 1.00 53.59 106 SER A C 1
ATOM 830 O O . SER A 1 106 ? -33.576 -0.819 21.205 1.00 53.59 106 SER A O 1
ATOM 832 N N . GLY A 1 107 ? -33.474 1.259 20.343 1.00 61.66 107 GLY A N 1
ATOM 833 C CA . GLY A 1 107 ? -34.421 1.887 21.271 1.00 61.66 107 GLY A CA 1
ATOM 834 C C . GLY A 1 107 ? -33.834 2.852 22.308 1.00 61.66 107 GLY A C 1
ATOM 835 O O . GLY A 1 107 ? -34.592 3.658 22.845 1.00 61.66 107 GLY A O 1
ATOM 836 N N . ARG A 1 108 ? -32.517 2.862 22.571 1.00 80.06 108 ARG A N 1
ATOM 837 C CA . ARG A 1 108 ? -31.906 3.872 23.461 1.00 80.06 108 ARG A CA 1
ATOM 838 C C . ARG A 1 108 ? -31.395 5.060 22.646 1.00 80.06 108 ARG A C 1
ATOM 840 O O . ARG A 1 108 ? -30.615 4.888 21.718 1.00 80.06 108 ARG A O 1
ATOM 847 N N . LYS A 1 109 ? -31.792 6.279 23.028 1.00 78.69 109 LYS A N 1
ATOM 848 C CA . LYS A 1 109 ? -31.177 7.507 22.503 1.00 78.69 109 LYS A CA 1
ATOM 849 C C . LYS A 1 109 ? -29.752 7.629 23.046 1.00 78.69 109 LYS A C 1
ATOM 851 O O . LYS A 1 109 ? -29.555 7.535 24.259 1.00 78.69 109 LYS A O 1
ATOM 856 N N . ASN A 1 110 ? -28.789 7.859 22.158 1.00 77.44 110 ASN A N 1
ATOM 857 C CA . ASN A 1 110 ? -27.404 8.105 22.545 1.00 77.44 110 ASN A CA 1
ATOM 858 C C . ASN A 1 110 ? -27.315 9.362 23.422 1.00 77.44 110 ASN A C 1
ATOM 860 O O . ASN A 1 110 ? -28.015 10.355 23.200 1.00 77.44 110 ASN A O 1
ATOM 864 N N . THR A 1 111 ? -26.447 9.326 24.425 1.00 86.44 111 THR A N 1
ATOM 865 C CA . THR A 1 111 ? -26.149 10.502 25.246 1.00 86.44 111 THR A CA 1
ATOM 866 C C . THR A 1 111 ? -25.307 11.509 24.457 1.00 86.44 111 THR A C 1
ATOM 868 O O . THR A 1 111 ? -24.631 11.159 23.491 1.00 86.44 111 THR A O 1
ATOM 871 N N . LYS A 1 112 ? -25.289 12.781 24.883 1.00 90.62 112 LYS A N 1
ATOM 872 C CA . LYS A 1 112 ? -24.456 13.823 24.249 1.00 90.62 112 LYS A CA 1
ATOM 873 C C . LYS A 1 112 ? -22.978 13.415 24.166 1.00 90.62 112 LYS A C 1
ATOM 875 O O . LYS A 1 112 ? -22.328 13.702 23.168 1.00 90.62 112 LYS A O 1
ATOM 880 N N . LYS A 1 113 ? -22.463 12.747 25.204 1.00 89.56 113 LYS A N 1
ATOM 881 C CA . LYS A 1 113 ? -21.075 12.273 25.254 1.00 89.56 113 LYS A CA 1
ATOM 882 C C . LYS A 1 113 ? -20.819 11.182 24.210 1.00 89.56 113 LYS A C 1
ATOM 884 O O . LYS A 1 113 ? -19.874 11.311 23.443 1.00 89.56 113 LYS A O 1
ATOM 889 N N . GLU A 1 114 ? -21.700 10.184 24.131 1.00 82.94 114 GLU A N 1
ATOM 890 C CA . GLU A 1 114 ? -21.634 9.113 23.122 1.00 82.94 114 GLU A CA 1
ATOM 891 C C . GLU A 1 114 ? -21.689 9.688 21.695 1.00 82.94 114 GLU A C 1
ATOM 893 O O . GLU A 1 114 ? -20.891 9.308 20.845 1.00 82.94 114 GLU A O 1
ATOM 898 N N . LEU A 1 115 ? -22.567 10.667 21.443 1.00 86.94 115 LEU A N 1
ATOM 899 C CA . LEU A 1 115 ? -22.654 11.346 20.144 1.00 86.94 115 LEU A CA 1
ATOM 900 C C . LEU A 1 115 ? -21.393 12.151 19.803 1.00 86.94 115 LEU A C 1
ATOM 902 O O . LEU A 1 115 ? -21.004 12.209 18.640 1.00 86.94 115 LEU A O 1
ATOM 906 N N . MET A 1 116 ? -20.753 12.788 20.788 1.00 89.94 116 MET A N 1
ATOM 907 C CA . MET A 1 116 ? -19.486 13.493 20.568 1.00 89.94 116 MET A CA 1
ATOM 908 C C . MET A 1 116 ? -18.355 12.519 20.232 1.00 89.94 116 MET A C 1
ATOM 910 O O . MET A 1 116 ? -17.612 12.774 19.287 1.00 89.94 116 MET A O 1
ATOM 914 N N . GLU A 1 117 ? -18.252 11.403 20.956 1.00 85.88 117 GLU A N 1
ATOM 915 C CA . GLU A 1 117 ? -17.278 10.342 20.673 1.00 85.88 117 GLU A CA 1
ATOM 916 C C . GLU A 1 117 ? -17.497 9.759 19.267 1.00 85.88 117 GLU A C 1
ATOM 918 O O . GLU A 1 117 ? -16.560 9.682 18.470 1.00 85.88 117 GLU A O 1
ATOM 923 N N . GLU A 1 118 ? -18.743 9.459 18.898 1.00 84.06 118 GLU A N 1
ATOM 924 C CA . GLU A 1 118 ? -19.093 8.991 17.554 1.00 84.06 118 GLU A CA 1
ATOM 925 C C . GLU A 1 118 ? -18.742 10.025 16.471 1.00 84.06 118 GLU A C 1
ATOM 927 O O . GLU A 1 118 ? -18.156 9.674 15.448 1.00 84.06 118 GLU A O 1
ATOM 932 N N . ASN A 1 119 ? -19.012 11.312 16.706 1.00 89.56 119 ASN A N 1
ATOM 933 C CA . ASN A 1 119 ? -18.654 12.379 15.770 1.00 89.56 119 ASN A CA 1
ATOM 934 C C . ASN A 1 119 ? -17.134 12.479 15.572 1.00 89.56 119 ASN A C 1
ATOM 936 O O . ASN A 1 119 ? -16.675 12.636 14.442 1.00 89.56 119 ASN A O 1
ATOM 940 N N . THR A 1 120 ? -16.347 12.347 16.647 1.00 90.56 120 THR A N 1
ATOM 941 C CA . THR A 1 120 ? -14.881 12.334 16.537 1.00 90.56 120 THR A CA 1
ATOM 942 C C . THR A 1 120 ? -14.379 11.140 15.729 1.00 90.56 120 THR A C 1
ATOM 944 O O . THR A 1 120 ? -13.566 11.335 14.831 1.00 90.56 120 THR A O 1
ATOM 947 N N . LEU A 1 121 ? -14.929 9.942 15.958 1.00 83.50 121 LEU A N 1
ATOM 948 C CA . LEU A 1 121 ? -14.581 8.741 15.192 1.00 83.50 121 LEU A CA 1
ATOM 949 C C . LEU A 1 121 ? -14.948 8.875 13.708 1.00 83.50 121 LEU A C 1
ATOM 951 O O . LEU A 1 121 ? -14.160 8.522 12.830 1.00 83.50 121 LEU A O 1
ATOM 955 N N . LEU A 1 122 ? -16.133 9.412 13.410 1.00 87.62 122 LEU A N 1
ATOM 956 C CA . LEU A 1 122 ? -16.581 9.629 12.034 1.00 87.62 122 LEU A CA 1
ATOM 957 C C . LEU A 1 122 ? -15.732 10.677 11.308 1.00 87.62 122 LEU A C 1
ATOM 959 O O . LEU A 1 122 ? -15.467 10.515 10.119 1.00 87.62 122 LEU A O 1
ATOM 963 N N . LYS A 1 123 ? -15.276 11.728 12.000 1.00 92.31 123 LYS A N 1
ATOM 964 C CA . LYS A 1 123 ? -14.346 12.715 11.429 1.00 92.31 123 LYS A CA 1
ATOM 965 C C . LYS A 1 123 ? -13.005 12.088 11.078 1.00 92.31 123 LYS A C 1
ATOM 967 O O . LYS A 1 123 ? -12.562 12.243 9.945 1.00 92.31 123 LYS A O 1
ATOM 972 N N . THR A 1 124 ? -12.416 11.327 12.001 1.00 89.31 124 THR A N 1
ATOM 973 C CA . THR A 1 124 ? -11.148 10.633 11.739 1.00 89.31 124 THR A CA 1
ATOM 974 C C . THR A 1 124 ? -11.273 9.636 10.588 1.00 89.31 124 THR A C 1
ATOM 976 O O . THR A 1 124 ? -10.373 9.535 9.7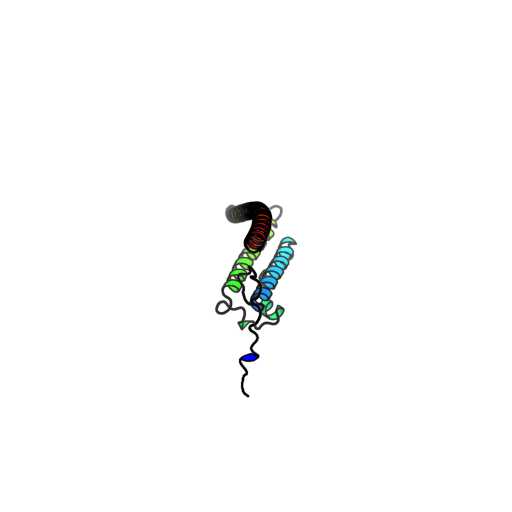60 1.00 89.31 124 THR A O 1
ATOM 979 N N . GLU A 1 125 ? -12.411 8.943 10.472 1.00 85.75 125 GLU A N 1
ATOM 980 C CA . GLU A 1 125 ? -12.648 8.021 9.358 1.00 85.75 125 GLU A CA 1
ATOM 981 C C . GLU A 1 125 ? -12.834 8.761 8.025 1.00 85.75 125 GLU A C 1
ATOM 983 O O . GLU A 1 125 ? -12.321 8.316 7.001 1.00 85.75 125 GLU A O 1
ATOM 988 N N . ASN A 1 126 ? -13.506 9.916 8.021 1.00 91.81 126 ASN A N 1
ATOM 989 C CA . ASN A 1 126 ? -13.623 10.754 6.824 1.00 91.81 126 ASN A CA 1
ATOM 990 C C . ASN A 1 126 ? -12.260 11.261 6.341 1.00 91.81 126 ASN A C 1
ATOM 992 O O . ASN A 1 126 ? -11.973 11.203 5.147 1.00 91.81 126 ASN A O 1
ATOM 996 N N . GLU A 1 127 ? -11.404 11.720 7.255 1.00 93.00 127 GLU A N 1
ATOM 997 C CA . GLU A 1 127 ? -10.035 12.135 6.927 1.00 93.00 127 GLU A CA 1
ATOM 998 C C . GLU A 1 127 ? -9.225 10.966 6.358 1.00 93.00 127 GLU A C 1
ATOM 1000 O O . GLU A 1 127 ? -8.564 11.107 5.327 1.00 93.00 127 GLU A O 1
ATOM 1005 N N . ARG A 1 128 ? -9.337 9.780 6.969 1.00 91.69 128 ARG A N 1
ATOM 1006 C CA . ARG A 1 128 ? -8.690 8.557 6.481 1.00 91.69 128 ARG A CA 1
ATOM 1007 C C . ARG A 1 128 ? -9.143 8.202 5.062 1.00 91.69 128 ARG A C 1
ATOM 1009 O O . ARG A 1 128 ? -8.301 7.936 4.205 1.00 91.69 128 ARG A O 1
ATOM 1016 N N . LEU A 1 129 ? -10.450 8.223 4.793 1.00 91.06 129 LEU A N 1
ATOM 1017 C CA . LEU A 1 129 ? -11.014 7.937 3.469 1.00 91.06 129 LEU A CA 1
ATOM 1018 C C . LEU A 1 129 ? -10.608 8.987 2.429 1.00 91.06 129 LEU A C 1
ATOM 1020 O O . LEU A 1 129 ? -10.264 8.622 1.306 1.00 91.06 129 LEU A O 1
ATOM 1024 N N . SER A 1 130 ? -10.588 10.266 2.805 1.00 92.62 130 SER A N 1
ATOM 1025 C CA . SER A 1 130 ? -10.118 11.354 1.944 1.00 92.62 130 SER A CA 1
ATOM 1026 C C . SER A 1 130 ? -8.646 11.171 1.567 1.00 92.62 130 SER A C 1
ATOM 1028 O O . SER A 1 130 ? -8.289 11.265 0.393 1.00 92.62 130 SER A O 1
ATOM 1030 N N . ASN A 1 131 ? -7.788 10.845 2.538 1.00 92.38 131 ASN A N 1
ATOM 1031 C CA . ASN A 1 131 ? -6.372 10.574 2.289 1.00 92.38 131 ASN A CA 1
ATOM 1032 C C . ASN A 1 131 ? -6.175 9.344 1.396 1.00 92.38 131 ASN A C 1
ATOM 1034 O O . ASN A 1 131 ? -5.317 9.356 0.515 1.00 92.38 131 ASN A O 1
ATOM 1038 N N . LEU A 1 132 ? -6.990 8.301 1.579 1.00 91.12 132 LEU A N 1
ATOM 1039 C CA . LEU A 1 132 ? -6.947 7.108 0.736 1.00 91.12 132 LEU A CA 1
ATOM 1040 C C . LEU A 1 132 ? -7.352 7.416 -0.713 1.00 91.12 132 LEU A C 1
ATOM 1042 O O . LEU A 1 132 ? -6.698 6.949 -1.644 1.00 91.12 132 LEU A O 1
ATOM 1046 N N . GLN A 1 133 ? -8.400 8.221 -0.913 1.00 91.94 133 GLN A N 1
ATOM 1047 C CA . GLN A 1 133 ? -8.815 8.672 -2.243 1.00 91.94 133 GLN A CA 1
ATOM 1048 C C . GLN A 1 133 ? -7.739 9.527 -2.913 1.00 91.94 133 GLN A C 1
ATOM 1050 O O . GLN A 1 133 ? -7.440 9.315 -4.088 1.00 91.94 133 GLN A O 1
ATOM 1055 N N . LEU A 1 134 ? -7.121 10.448 -2.167 1.00 95.00 134 LEU A N 1
ATOM 1056 C CA . LEU A 1 134 ? -6.025 11.272 -2.667 1.00 95.00 134 LEU A CA 1
ATOM 1057 C C . LEU A 1 134 ? -4.825 10.412 -3.082 1.00 95.00 134 LEU A C 1
ATOM 1059 O O . LEU A 1 134 ? -4.311 10.577 -4.185 1.00 95.00 134 LEU A O 1
ATOM 1063 N N . ALA A 1 135 ? -4.423 9.456 -2.240 1.00 93.38 135 ALA A N 1
ATOM 1064 C CA . ALA A 1 135 ? -3.348 8.521 -2.557 1.00 93.38 135 ALA A CA 1
ATOM 1065 C C . ALA A 1 135 ? -3.661 7.710 -3.825 1.00 93.38 135 ALA A C 1
ATOM 1067 O O . ALA A 1 135 ? -2.818 7.621 -4.713 1.00 93.38 135 ALA A O 1
ATOM 1068 N N . GLY A 1 136 ? -4.888 7.193 -3.955 1.00 89.88 136 GLY A N 1
ATOM 1069 C CA . GLY A 1 136 ? -5.327 6.473 -5.153 1.00 89.88 136 GLY A CA 1
ATOM 1070 C C . GLY A 1 136 ? -5.281 7.330 -6.423 1.00 89.88 136 GLY A C 1
ATOM 1071 O O . GLY A 1 136 ? -4.784 6.877 -7.453 1.00 89.88 136 GLY A O 1
ATOM 1072 N N . ALA A 1 137 ? -5.732 8.584 -6.346 1.00 93.25 137 ALA A N 1
ATOM 1073 C CA . ALA A 1 137 ? -5.663 9.522 -7.465 1.00 93.25 137 ALA A CA 1
ATOM 1074 C C . ALA A 1 137 ? -4.211 9.846 -7.861 1.00 93.25 137 ALA A C 1
ATOM 1076 O O . ALA A 1 137 ? -3.893 9.891 -9.050 1.00 93.25 137 ALA A O 1
ATOM 1077 N N . MET A 1 138 ? -3.316 10.023 -6.882 1.00 94.69 138 MET A N 1
ATOM 1078 C CA . MET A 1 138 ? -1.890 10.254 -7.135 1.00 94.69 138 MET A CA 1
ATOM 1079 C C . MET A 1 138 ? -1.222 9.048 -7.796 1.00 94.69 138 MET A C 1
ATOM 1081 O O . MET A 1 138 ? -0.482 9.222 -8.761 1.00 94.69 138 MET A O 1
ATOM 1085 N N . THR A 1 139 ? -1.499 7.829 -7.325 1.00 93.94 139 THR A N 1
ATOM 1086 C CA . THR A 1 139 ? -0.975 6.606 -7.947 1.00 93.94 139 THR A CA 1
ATOM 1087 C C . THR A 1 139 ? -1.433 6.487 -9.398 1.00 93.94 139 THR A C 1
ATOM 1089 O O . THR A 1 139 ? -0.595 6.293 -10.275 1.00 93.94 139 THR A O 1
ATOM 1092 N N . ALA A 1 140 ? -2.722 6.700 -9.676 1.00 92.75 140 ALA A N 1
ATOM 1093 C CA . ALA A 1 140 ? -3.250 6.658 -11.040 1.00 92.75 140 ALA A CA 1
ATOM 1094 C C . ALA A 1 140 ? -2.609 7.722 -11.954 1.00 92.75 140 ALA A C 1
ATOM 1096 O O . ALA A 1 140 ? -2.303 7.449 -13.116 1.00 92.75 140 ALA A O 1
ATOM 1097 N N . ALA A 1 141 ? -2.363 8.928 -11.432 1.00 94.38 141 ALA A N 1
ATOM 1098 C CA . ALA A 1 141 ? -1.678 9.983 -12.176 1.00 94.38 141 ALA A CA 1
ATOM 1099 C C . ALA A 1 141 ? -0.225 9.602 -12.510 1.00 94.38 141 ALA A C 1
ATOM 1101 O O . ALA A 1 141 ? 0.204 9.763 -13.653 1.00 94.38 141 ALA A O 1
ATOM 1102 N N . ILE A 1 142 ? 0.512 9.051 -11.540 1.00 94.44 142 ILE A N 1
ATOM 1103 C CA . ILE A 1 142 ? 1.892 8.581 -11.730 1.00 94.44 142 ILE A CA 1
ATOM 1104 C C . ILE A 1 142 ? 1.945 7.452 -12.763 1.00 94.44 142 ILE A C 1
ATOM 1106 O O . ILE A 1 142 ? 2.782 7.486 -13.663 1.00 94.44 142 ILE A O 1
ATOM 1110 N N . GLU A 1 143 ? 1.037 6.479 -12.678 1.00 93.44 143 GLU A N 1
ATOM 1111 C CA . GLU A 1 143 ? 0.936 5.391 -13.654 1.00 93.44 143 GLU A CA 1
ATOM 1112 C C . GLU A 1 143 ? 0.671 5.929 -15.065 1.00 93.44 143 GLU A C 1
ATOM 1114 O O . GLU A 1 143 ? 1.357 5.543 -16.013 1.00 93.44 143 GLU A O 1
ATOM 1119 N N . SER A 1 144 ? -0.253 6.883 -15.210 1.00 95.50 144 SER A N 1
ATOM 1120 C CA . SER A 1 144 ? -0.516 7.527 -16.498 1.00 95.50 144 SER A CA 1
ATOM 1121 C C . SER A 1 144 ? 0.730 8.225 -17.049 1.00 95.50 144 SER A C 1
ATOM 1123 O O . SER A 1 144 ? 1.058 8.040 -18.221 1.00 95.50 144 SER A O 1
ATOM 1125 N N . MET A 1 145 ? 1.452 8.989 -16.224 1.00 95.00 145 MET A N 1
ATOM 1126 C CA . MET A 1 145 ? 2.684 9.667 -16.641 1.00 95.00 145 MET A CA 1
ATOM 1127 C C . MET A 1 145 ? 3.766 8.675 -17.082 1.00 95.00 145 MET A C 1
ATOM 1129 O O . MET A 1 145 ? 4.349 8.849 -18.150 1.00 95.00 145 MET A O 1
ATOM 1133 N N . LEU A 1 146 ? 3.981 7.605 -16.311 1.00 95.56 146 LE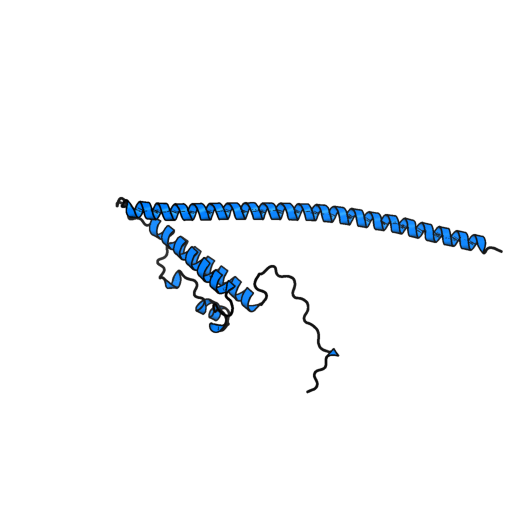U A N 1
ATOM 1134 C CA . LEU A 1 146 ? 4.936 6.542 -16.638 1.00 95.56 146 LEU A CA 1
ATOM 1135 C C . LEU A 1 146 ? 4.608 5.868 -17.973 1.00 95.56 146 LEU A C 1
ATOM 1137 O O . LEU A 1 146 ? 5.503 5.619 -18.781 1.00 95.56 146 LEU A O 1
ATOM 1141 N N . THR A 1 147 ? 3.328 5.576 -18.228 1.00 95.38 147 THR A N 1
ATOM 1142 C CA . THR A 1 147 ? 2.923 4.955 -19.499 1.00 95.38 147 THR A CA 1
ATOM 1143 C C . THR A 1 147 ? 3.155 5.873 -20.693 1.00 95.38 147 THR A C 1
ATOM 1145 O O . THR A 1 147 ? 3.573 5.402 -21.754 1.00 95.38 147 THR A O 1
ATOM 1148 N N . GLU A 1 148 ? 2.928 7.175 -20.529 1.00 95.75 148 GLU A N 1
ATOM 1149 C CA . GLU A 1 148 ? 3.141 8.146 -21.596 1.00 95.75 148 GLU A CA 1
ATOM 1150 C C . GLU A 1 148 ? 4.634 8.362 -21.865 1.00 95.75 148 GLU A C 1
ATOM 1152 O O . GLU A 1 148 ? 5.073 8.336 -23.016 1.00 95.75 148 GLU A O 1
ATOM 1157 N N . GLU A 1 149 ? 5.450 8.450 -20.816 1.00 96.00 149 GLU A N 1
ATOM 1158 C CA . GLU A 1 149 ? 6.903 8.538 -20.949 1.00 96.00 149 GLU A CA 1
ATOM 1159 C C . GLU A 1 149 ? 7.489 7.293 -21.633 1.00 96.00 149 GLU A C 1
ATOM 1161 O O . GLU A 1 149 ? 8.299 7.411 -22.555 1.00 96.00 149 GLU A O 1
ATOM 1166 N N . ALA A 1 150 ? 7.016 6.095 -21.274 1.00 95.19 150 ALA A N 1
ATOM 1167 C CA . ALA A 1 150 ? 7.426 4.855 -21.928 1.00 95.19 150 ALA A CA 1
ATOM 1168 C C . ALA A 1 150 ? 7.086 4.849 -23.431 1.00 95.19 150 ALA A C 1
ATOM 1170 O O . ALA A 1 150 ? 7.884 4.384 -24.253 1.00 95.19 150 ALA A O 1
ATOM 1171 N N . ARG A 1 151 ? 5.926 5.398 -23.824 1.00 95.44 151 ARG A N 1
ATOM 1172 C CA . ARG A 1 151 ? 5.552 5.551 -25.242 1.00 95.44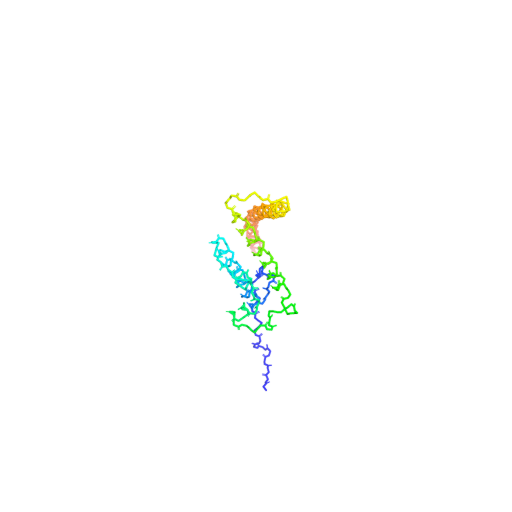 151 ARG A CA 1
ATOM 1173 C C . ARG A 1 151 ? 6.478 6.515 -25.970 1.00 95.44 151 ARG A C 1
ATOM 1175 O O . ARG A 1 151 ? 6.934 6.189 -27.071 1.00 95.44 151 ARG A O 1
ATOM 1182 N N . LEU A 1 152 ? 6.776 7.663 -25.362 1.00 95.94 152 LEU A N 1
ATOM 1183 C CA . LEU A 1 152 ? 7.694 8.652 -25.924 1.00 95.94 152 LEU A CA 1
ATOM 1184 C C . LEU A 1 152 ? 9.084 8.046 -26.120 1.00 95.94 152 LEU A C 1
ATOM 1186 O O . LEU A 1 152 ? 9.598 8.063 -27.239 1.00 95.94 152 LEU A O 1
ATOM 1190 N N . GLN A 1 153 ? 9.642 7.402 -25.094 1.00 96.19 153 GLN A N 1
ATOM 1191 C CA . GLN A 1 153 ? 10.937 6.723 -25.178 1.00 96.19 153 GLN A CA 1
ATOM 1192 C C . GLN A 1 153 ? 10.950 5.638 -26.265 1.00 96.19 153 GLN A C 1
ATOM 1194 O O . GLN A 1 153 ? 11.886 5.570 -27.065 1.00 96.19 153 GLN A O 1
ATOM 1199 N N . ALA A 1 154 ? 9.892 4.827 -26.374 1.00 95.81 154 ALA A N 1
ATOM 1200 C CA . ALA A 1 154 ? 9.773 3.819 -27.428 1.00 95.81 154 ALA A CA 1
ATOM 1201 C C . ALA A 1 154 ? 9.706 4.429 -28.841 1.00 95.81 154 ALA A C 1
ATOM 1203 O O . ALA A 1 154 ? 10.161 3.811 -29.811 1.00 95.81 154 ALA A O 1
ATOM 1204 N N . SER A 1 155 ? 9.130 5.626 -28.988 1.00 96.12 155 SER A N 1
ATOM 1205 C CA . SER A 1 155 ? 9.132 6.366 -30.254 1.00 96.12 155 SER A CA 1
ATOM 1206 C C . SER A 1 155 ? 10.536 6.875 -30.603 1.00 96.12 155 SER A C 1
ATOM 1208 O O . SER A 1 155 ? 11.015 6.620 -31.710 1.00 96.12 155 SER A O 1
ATOM 1210 N N . THR A 1 156 ? 11.248 7.459 -29.634 1.00 96.38 156 THR A N 1
ATOM 1211 C CA . THR A 1 156 ? 12.617 7.965 -29.798 1.00 96.38 156 THR A CA 1
ATOM 1212 C C . THR A 1 156 ? 13.584 6.838 -30.143 1.00 96.38 156 THR A C 1
ATOM 1214 O O . THR A 1 156 ? 14.379 6.961 -31.071 1.00 96.38 156 THR A O 1
ATOM 1217 N N . ILE A 1 157 ? 13.477 5.688 -29.471 1.00 96.56 157 ILE A N 1
ATOM 1218 C CA . ILE A 1 157 ? 14.290 4.503 -29.782 1.00 96.56 157 ILE A CA 1
ATOM 1219 C C . ILE A 1 157 ? 14.052 4.043 -31.224 1.00 96.56 157 ILE A C 1
ATOM 1221 O O . ILE A 1 157 ? 15.006 3.697 -31.922 1.00 96.56 157 ILE A O 1
ATOM 1225 N N . ARG A 1 158 ? 12.798 4.036 -31.697 1.00 96.88 158 ARG A N 1
ATOM 1226 C CA . ARG A 1 158 ? 12.486 3.682 -33.091 1.00 96.88 158 ARG A CA 1
ATOM 1227 C C . ARG A 1 158 ? 13.113 4.663 -34.078 1.00 96.88 158 ARG A C 1
ATOM 1229 O O . ARG A 1 158 ? 13.723 4.218 -35.048 1.00 96.88 158 ARG A O 1
ATOM 1236 N N . GLN A 1 159 ? 13.013 5.963 -33.809 1.00 96.88 159 GLN A N 1
ATOM 1237 C CA . GLN A 1 159 ? 13.632 6.998 -34.640 1.00 96.88 159 GLN A CA 1
ATOM 1238 C C . GLN A 1 159 ? 15.155 6.835 -34.692 1.00 96.88 159 GLN A C 1
ATOM 1240 O O . GLN A 1 159 ? 15.717 6.719 -35.780 1.00 96.88 159 GLN A O 1
ATOM 1245 N N . LEU A 1 160 ? 15.816 6.707 -33.539 1.00 97.06 160 LEU A N 1
ATOM 1246 C CA . LEU A 1 160 ? 17.267 6.512 -33.465 1.00 97.06 160 LEU A CA 1
ATOM 1247 C C . LEU A 1 160 ? 17.720 5.237 -34.190 1.00 97.06 160 LEU A C 1
ATOM 1249 O O . LEU A 1 160 ? 18.708 5.267 -34.916 1.00 97.06 160 LEU A O 1
ATOM 1253 N N . LYS A 1 161 ? 16.980 4.127 -34.074 1.00 97.19 161 LYS A N 1
ATOM 1254 C CA . LYS A 1 161 ? 17.281 2.891 -34.820 1.00 97.19 161 LYS A CA 1
ATOM 1255 C C . LYS A 1 161 ? 17.169 3.073 -36.335 1.00 97.19 161 LYS A C 1
ATOM 1257 O O . LYS A 1 161 ? 17.993 2.533 -37.078 1.00 97.19 161 LYS A O 1
ATOM 1262 N N . SER A 1 162 ? 16.162 3.816 -36.795 1.00 96.56 162 SER A N 1
ATOM 1263 C CA . SER A 1 162 ? 16.014 4.126 -38.220 1.00 96.56 162 SER A CA 1
ATOM 1264 C C . SER A 1 162 ? 17.158 5.006 -38.727 1.00 96.56 162 SER A C 1
ATOM 1266 O O . SER A 1 162 ? 17.705 4.738 -39.796 1.00 96.56 162 SER A O 1
ATOM 1268 N N . GLU A 1 163 ? 17.594 5.971 -37.917 1.00 96.56 163 GLU A N 1
ATOM 1269 C CA . GLU A 1 163 ? 18.691 6.871 -38.257 1.00 96.56 163 GLU A CA 1
ATOM 1270 C C . GLU A 1 163 ? 20.041 6.148 -38.281 1.00 96.56 163 GLU A C 1
ATOM 1272 O O . GLU A 1 163 ? 20.790 6.293 -39.241 1.00 96.56 163 GLU A O 1
ATOM 1277 N N . ILE A 1 164 ? 20.314 5.271 -37.309 1.00 96.69 164 ILE A N 1
ATOM 1278 C CA . ILE A 1 164 ? 21.493 4.388 -37.329 1.00 96.69 164 ILE A CA 1
ATOM 1279 C C . ILE A 1 164 ? 21.508 3.540 -38.606 1.00 96.69 164 ILE A C 1
ATOM 1281 O O . ILE A 1 164 ? 22.531 3.443 -39.277 1.00 96.69 164 ILE A O 1
ATOM 1285 N N . SER A 1 165 ? 20.365 2.962 -38.988 1.00 96.50 165 SER A N 1
ATOM 1286 C CA . SER A 1 165 ? 20.269 2.162 -40.217 1.00 96.50 165 SER A CA 1
ATOM 1287 C C . SER A 1 165 ? 20.527 3.000 -41.474 1.00 96.50 165 SER A C 1
ATOM 1289 O O . SER A 1 165 ? 21.152 2.521 -42.419 1.00 96.50 165 SER A O 1
ATOM 1291 N N . ARG A 1 166 ? 20.061 4.256 -41.495 1.00 96.69 166 ARG A N 1
ATOM 1292 C CA . ARG A 1 166 ? 20.314 5.208 -42.584 1.00 96.69 166 ARG A CA 1
ATOM 1293 C C . ARG A 1 166 ? 21.797 5.555 -42.678 1.00 96.69 166 ARG A C 1
ATOM 1295 O O . ARG A 1 166 ? 22.357 5.493 -43.769 1.00 96.69 166 ARG A O 1
ATOM 1302 N N . LEU A 1 167 ? 22.424 5.891 -41.553 1.00 96.25 167 LEU A N 1
ATOM 1303 C CA . LEU A 1 167 ? 23.841 6.245 -41.485 1.00 96.25 167 LEU A CA 1
ATOM 1304 C C . LEU A 1 167 ? 24.739 5.069 -41.879 1.00 96.25 167 LEU A C 1
ATOM 1306 O O . LEU A 1 167 ? 25.660 5.269 -42.663 1.00 96.25 167 LEU A O 1
ATOM 1310 N N . ASN A 1 168 ? 24.423 3.846 -41.444 1.00 96.06 168 ASN A N 1
ATOM 1311 C CA . ASN A 1 168 ? 25.164 2.650 -41.853 1.00 96.06 168 ASN A CA 1
ATOM 1312 C C . ASN A 1 168 ? 25.151 2.463 -43.377 1.00 96.06 168 ASN A C 1
ATOM 1314 O O . ASN A 1 168 ? 26.206 2.280 -43.969 1.00 96.06 168 ASN A O 1
ATOM 1318 N N . LYS A 1 169 ? 23.997 2.641 -44.041 1.00 96.06 169 LYS A N 1
ATOM 1319 C CA . LYS A 1 169 ? 23.929 2.595 -45.516 1.00 96.06 169 LYS A CA 1
ATOM 1320 C C . LYS A 1 169 ? 24.798 3.660 -46.187 1.00 96.06 169 LYS A C 1
ATOM 1322 O O . LYS A 1 169 ? 25.367 3.415 -47.245 1.00 96.06 169 LYS A O 1
ATOM 1327 N N . VAL A 1 170 ? 24.870 4.862 -45.612 1.00 95.81 170 VAL A N 1
ATOM 1328 C CA . VAL A 1 170 ? 25.729 5.934 -46.140 1.00 95.81 170 VAL A CA 1
ATOM 1329 C C . VAL A 1 170 ? 27.204 5.559 -45.997 1.00 95.81 170 VAL A C 1
ATOM 1331 O O . VAL A 1 170 ? 27.958 5.752 -46.948 1.00 95.81 170 VAL A O 1
ATOM 1334 N N . ILE A 1 171 ? 27.596 5.000 -44.850 1.00 94.56 171 ILE A N 1
ATOM 1335 C CA . ILE A 1 171 ? 28.961 4.521 -44.597 1.00 94.56 171 ILE A CA 1
ATOM 1336 C C . ILE A 1 171 ? 29.335 3.417 -45.593 1.00 94.56 171 ILE A C 1
ATOM 1338 O O . ILE A 1 171 ? 30.386 3.515 -46.224 1.00 94.56 171 ILE A O 1
ATOM 1342 N N . ASP A 1 172 ? 28.460 2.430 -45.799 1.00 95.06 172 ASP A N 1
ATOM 1343 C CA . ASP A 1 172 ? 28.686 1.332 -46.748 1.00 95.06 172 ASP A CA 1
ATOM 1344 C C . ASP A 1 172 ? 28.896 1.866 -48.176 1.00 95.06 172 ASP A C 1
ATOM 1346 O O . ASP A 1 172 ? 29.892 1.553 -48.830 1.00 95.06 172 ASP A O 1
ATOM 1350 N N . ASN A 1 173 ? 28.021 2.771 -48.632 1.00 94.88 173 ASN A N 1
ATOM 1351 C CA . ASN A 1 173 ? 28.144 3.407 -49.947 1.00 94.88 173 ASN A CA 1
ATOM 1352 C C . ASN A 1 173 ? 29.454 4.203 -50.098 1.00 94.88 173 ASN A C 1
ATOM 1354 O O . ASN A 1 173 ? 30.074 4.200 -51.164 1.00 94.88 173 ASN A O 1
ATOM 1358 N N . GLN A 1 174 ? 29.881 4.914 -49.050 1.00 93.56 174 GLN A N 1
ATOM 1359 C CA . GLN A 1 174 ? 31.142 5.658 -49.062 1.00 93.56 174 GLN A CA 1
ATOM 1360 C C . GLN A 1 174 ? 32.353 4.722 -49.118 1.00 93.56 174 GLN A C 1
ATOM 1362 O O . GLN A 1 174 ? 33.294 5.002 -49.864 1.00 93.56 174 GLN A O 1
ATOM 1367 N N . ALA A 1 175 ? 32.322 3.607 -48.386 1.00 93.19 175 ALA A N 1
ATOM 1368 C CA . ALA A 1 175 ? 33.373 2.597 -48.421 1.00 93.19 175 ALA A CA 1
ATOM 1369 C C . ALA A 1 175 ? 33.516 1.980 -49.825 1.00 93.19 175 ALA A C 1
ATOM 1371 O O . ALA A 1 175 ? 34.633 1.871 -50.339 1.00 93.19 175 ALA A O 1
ATOM 1372 N N . GLU A 1 176 ? 32.402 1.660 -50.493 1.00 93.69 176 GLU A N 1
ATOM 1373 C CA . GLU A 1 176 ? 32.415 1.172 -51.879 1.00 93.69 176 GLU A CA 1
ATOM 1374 C C . GLU A 1 176 ? 33.007 2.196 -52.859 1.00 93.69 176 GLU A C 1
ATOM 1376 O O . GLU A 1 176 ? 33.825 1.848 -53.715 1.00 93.69 176 GLU A O 1
ATOM 1381 N N . LEU A 1 177 ? 32.621 3.472 -52.742 1.00 92.81 177 LEU A N 1
ATOM 1382 C CA . LEU A 1 177 ? 33.159 4.544 -53.585 1.00 92.81 177 LEU A CA 1
ATOM 1383 C C . LEU A 1 177 ? 34.672 4.698 -53.404 1.00 92.81 177 LEU A C 1
ATOM 1385 O O . LEU A 1 177 ? 35.396 4.803 -54.396 1.00 92.81 177 LEU A O 1
ATOM 1389 N N . GLN A 1 178 ? 35.159 4.668 -52.162 1.00 92.19 178 GLN A N 1
ATOM 1390 C CA . GLN A 1 178 ? 36.592 4.730 -51.867 1.00 92.19 178 GLN A CA 1
ATOM 1391 C C . GLN A 1 178 ? 37.349 3.544 -52.476 1.00 92.19 178 GLN A C 1
ATOM 1393 O O . GLN A 1 178 ? 38.380 3.752 -53.115 1.00 92.19 178 GLN A O 1
ATOM 1398 N N . GLN A 1 179 ? 36.822 2.320 -52.362 1.00 91.06 179 GLN A N 1
ATOM 1399 C CA . GLN A 1 179 ? 37.424 1.141 -52.996 1.00 91.06 179 GLN A CA 1
ATOM 1400 C C . GLN A 1 179 ? 37.497 1.277 -54.521 1.00 91.06 179 GLN A C 1
ATOM 1402 O O . GLN A 1 179 ? 38.538 0.989 -55.114 1.00 91.06 179 GLN A O 1
ATOM 1407 N N . ARG A 1 180 ? 36.429 1.766 -55.166 1.00 90.12 180 ARG A N 1
ATOM 1408 C CA . ARG A 1 180 ? 36.421 2.013 -56.619 1.00 90.12 180 ARG A CA 1
ATOM 1409 C C . ARG A 1 180 ? 37.443 3.069 -57.030 1.00 90.12 180 ARG A C 1
ATOM 1411 O O . ARG A 1 180 ? 38.121 2.888 -58.039 1.00 90.12 180 ARG A O 1
ATOM 1418 N N . MET A 1 181 ? 37.575 4.153 -56.265 1.00 89.44 181 MET A N 1
ATOM 1419 C CA . MET A 1 181 ? 38.584 5.180 -56.540 1.00 89.44 181 MET A CA 1
ATOM 1420 C C . MET A 1 181 ? 40.003 4.623 -56.413 1.00 89.44 181 MET A C 1
ATOM 1422 O O . MET A 1 181 ? 40.805 4.821 -57.319 1.00 89.44 181 MET A O 1
ATOM 1426 N N . LEU A 1 182 ? 40.298 3.874 -55.347 1.00 87.62 182 LEU A N 1
ATOM 1427 C CA . LEU A 1 182 ? 41.604 3.232 -55.159 1.00 87.62 182 LEU A CA 1
ATOM 1428 C C . LEU A 1 182 ? 41.929 2.241 -56.284 1.00 87.62 182 LEU A C 1
ATOM 1430 O O . LEU A 1 182 ? 43.050 2.228 -56.786 1.00 87.62 182 LEU A O 1
ATOM 1434 N N . TYR A 1 183 ? 40.948 1.449 -56.722 1.00 86.19 183 TYR A N 1
ATOM 1435 C CA . TYR A 1 183 ? 41.109 0.544 -57.860 1.00 86.19 183 TYR A CA 1
ATOM 1436 C C . TYR A 1 183 ? 41.414 1.295 -59.166 1.00 86.19 183 TYR A C 1
ATOM 1438 O O . TYR A 1 183 ? 42.281 0.877 -59.928 1.00 86.19 183 TYR A O 1
ATOM 1446 N N . ASN A 1 184 ? 40.740 2.421 -59.414 1.00 81.31 184 ASN A N 1
ATOM 1447 C CA . ASN A 1 184 ? 40.972 3.239 -60.606 1.00 81.31 184 ASN A CA 1
ATOM 1448 C C . ASN A 1 184 ? 42.314 3.988 -60.573 1.00 81.31 184 ASN A C 1
ATOM 1450 O O . ASN A 1 184 ? 42.889 4.213 -61.631 1.00 81.31 184 ASN A O 1
ATOM 1454 N N . ILE A 1 185 ? 42.817 4.354 -59.389 1.00 82.06 185 ILE A N 1
ATOM 1455 C CA . ILE A 1 185 ? 44.137 4.986 -59.218 1.00 82.06 185 ILE A CA 1
ATOM 1456 C C . ILE A 1 185 ? 45.272 3.969 -59.423 1.00 82.06 185 ILE A C 1
ATOM 1458 O O . ILE A 1 185 ? 46.310 4.317 -59.971 1.00 82.06 185 ILE A O 1
ATOM 1462 N N . ASN A 1 186 ? 45.073 2.711 -59.019 1.00 74.00 186 ASN A N 1
ATOM 1463 C CA . ASN A 1 186 ? 46.076 1.643 -59.125 1.00 74.00 186 ASN A CA 1
ATOM 1464 C C . ASN A 1 186 ? 46.009 0.851 -60.443 1.00 74.00 186 ASN A C 1
ATOM 1466 O O . ASN A 1 186 ? 46.622 -0.213 -60.554 1.00 74.00 186 ASN A O 1
ATOM 1470 N N . LYS A 1 187 ? 45.245 1.327 -61.431 1.00 62.47 187 LYS A N 1
ATOM 1471 C CA . LYS A 1 187 ? 45.192 0.722 -62.764 1.00 62.47 187 LYS A CA 1
ATOM 1472 C C . LYS A 1 187 ? 46.437 1.161 -63.559 1.00 62.47 187 LYS A C 1
ATOM 1474 O O . LYS A 1 187 ? 46.621 2.369 -63.696 1.00 62.47 187 LYS A O 1
ATOM 1479 N N . PRO A 1 188 ? 47.289 0.229 -64.028 1.00 56.38 188 PRO A N 1
ATOM 1480 C CA . PRO A 1 188 ? 48.467 0.550 -64.835 1.00 56.38 188 PRO A CA 1
ATOM 1481 C C . PRO A 1 188 ? 48.101 1.102 -66.217 1.00 56.38 188 PRO A C 1
ATOM 1483 O O . PRO A 1 188 ? 47.012 0.747 -66.732 1.00 56.38 188 PRO A O 1
#

Radius of gyration: 31.81 Å; Cα contacts (8 Å, |Δi|>4): 78; chains: 1; bounding box: 83×40×90 Å

Mean predicted aligned error: 15.24 Å

Nearest PDB structures (foldseek):
  9g3z-assembly1_K  TM=3.890E-01  e=5.417E+00  Sus scrofa

Organism: Pseudomonas fluorescens (NCBI:txid294)